Protein AF-A0A1B6HJU6-F1 (afdb_monomer)

Nearest PDB structures (foldseek):
  5w5h-assembly1_A  TM=5.719E-01  e=2.943E-05  Homo sapiens
  5udj-assembly1_A  TM=6.049E-01  e=5.923E-05  Homo sapiens
  5w5i-assembly1_A  TM=5.869E-01  e=4.441E-05  Homo sapiens
  6c6k-assembly2_B  TM=5.660E-01  e=5.455E-05  Homo sapiens
  3zgq-assembly1_A  TM=5.251E-01  e=5.684E-05  Homo sapiens

pLDDT: mean 93.06, std 7.83, range [44.41, 98.75]

Mean predicted aligned error: 4.32 Å

Foldseek 3Di:
DPQQPLAAECLVVVAAADPPCRQLVNLLVVLVVVLVLDDDDPEDDPSNLLSLSLNLVSCVVVVVLVVSLVSLVVLVVVLVVRVPDPPYDPLCVLQVLLSLRHSLSSNLVSCVVVVVPVVSNVSSVVRDRLVPDQLSNVLSSLQSQLSNLVSRAQVSLVSSLVSLVVSCVSPVLALSSLVSNLVSQVRNCVPPVVLDAQDPSSLVSLVSSCVSPVLDLVSLLSNLLNLLSNLVSLCVPVVDDPPDPSNVVSVVSNVSSVVSLVVSCVSCVQNLVSLQSSLVSLVSGDPVRRDPVSNVSSNVSND

Organism: NCBI:txid320908

Sequence (303 aa):
KLYLDKSQSPFIWRPKQAKPVDEPSIIIDRLEKKDKEMTHEYTFKWRSFILHLVICYELFRANEVSQALEKLNGLKNILIKKTNSASEGWLFISIQDALWHVITASKAFLLLNNNLIDEAYELISEIQPVNTMKRASQAGIHGIRAAVFMEYGHRGNIIGLTEAMKAVEVDRTNGEWHFLVGKCMGRIRRVSQCYTVVDPLEVKAFNEALNLDKINANYKVYLAQALNERAFRETKQESPKRGSDLYKKIRKTYLASYHMLIEVREMQPNCPHLLTRCAFVMMKMPPDIVDLKFIRECVDKAL

Secondary structure (DSSP, 8-state):
--S-TT---HHHH-----TTTT-HHHHHHHHHHHHHTSPP-SS--HHHHHHHHHHHHHHHHTT-HHHHHHHHHHHHHHHHHHHT-TT--HHHHHHHHHHHHHHHHHHHHHHHHTT-HHHHHHHHHH---GGGS-HHHHHHHHHHHHHHHTTSHHHHHHHHHHHHHHHHHH-TT-HHHHHHHHHHHHHHHHHHSTTSPPPHHHHHHHHHHHHH-TT-HHHHHHHHHHHHHHHHHHHHHH-PPTTSHHHHHHHHHHHHHHHHHHHHHHHSTT-HHHHHHHHHHHTTS-TTT--HHHHHHHHHTT-

Structure (mmCIF, N/CA/C/O backbone):
data_AF-A0A1B6HJU6-F1
#
_entry.id   AF-A0A1B6HJU6-F1
#
loop_
_atom_site.group_PDB
_atom_site.id
_atom_site.type_symbol
_atom_site.label_atom_id
_atom_site.label_alt_id
_atom_site.label_comp_id
_atom_site.label_asym_id
_atom_site.label_entity_id
_atom_site.label_seq_id
_atom_site.pdbx_PDB_ins_code
_atom_site.Cartn_x
_atom_site.Cartn_y
_atom_site.Cartn_z
_atom_site.occupancy
_atom_site.B_iso_or_equiv
_atom_site.auth_seq_id
_atom_site.auth_comp_id
_atom_site.auth_asym_id
_atom_site.auth_atom_id
_atom_site.pdbx_PDB_model_num
ATOM 1 N N . LYS A 1 1 ? -29.780 -1.157 16.635 1.00 44.41 1 LYS A N 1
ATOM 2 C CA . LYS A 1 1 ? -28.769 -1.568 15.618 1.00 44.41 1 LYS A CA 1
ATOM 3 C C . LYS A 1 1 ? -28.321 -0.356 14.768 1.00 44.41 1 LYS A C 1
ATOM 5 O O . LYS A 1 1 ? -28.120 -0.510 13.574 1.00 44.41 1 LYS A O 1
ATOM 10 N N . LEU A 1 2 ? -28.180 0.832 15.380 1.00 48.47 2 LEU A N 1
ATOM 11 C CA . LEU A 1 2 ? -28.235 2.151 14.714 1.00 48.47 2 LEU A CA 1
ATOM 12 C C . LEU A 1 2 ? -27.252 3.162 15.364 1.00 48.47 2 LEU A C 1
ATOM 14 O O . LEU A 1 2 ? -27.592 4.318 15.557 1.00 48.47 2 LEU A O 1
ATOM 18 N N . TYR A 1 3 ? -26.088 2.694 15.836 1.00 60.16 3 TYR A N 1
ATOM 19 C CA . TYR A 1 3 ? -25.229 3.476 16.748 1.00 60.16 3 TYR A CA 1
ATOM 20 C C . TYR A 1 3 ? -23.790 3.691 16.249 1.00 60.16 3 TYR A C 1
ATOM 22 O O . TYR A 1 3 ? -22.957 4.197 16.987 1.00 60.16 3 TYR A O 1
ATOM 30 N N . LEU A 1 4 ? -23.477 3.310 15.005 1.00 73.69 4 LEU A N 1
ATOM 31 C CA . LEU A 1 4 ? -22.124 3.419 14.419 1.00 73.69 4 LEU A CA 1
ATOM 32 C C . LEU A 1 4 ? -22.149 3.958 12.980 1.00 73.69 4 LEU A C 1
ATOM 34 O O . LEU A 1 4 ? -21.219 3.773 12.202 1.00 73.69 4 LEU A O 1
ATOM 38 N N . ASP A 1 5 ? -23.229 4.627 12.608 1.00 75.81 5 ASP A N 1
ATOM 39 C CA . ASP A 1 5 ? -23.544 5.056 11.241 1.00 75.81 5 ASP A CA 1
ATOM 40 C C . ASP A 1 5 ? -22.552 6.117 10.741 1.00 75.81 5 ASP A C 1
ATOM 42 O O . ASP A 1 5 ? -22.249 6.208 9.552 1.00 75.81 5 ASP A O 1
ATOM 46 N N . LYS A 1 6 ? -22.003 6.890 11.682 1.00 82.44 6 LYS A N 1
ATOM 47 C CA . LYS A 1 6 ? -20.951 7.894 11.471 1.00 82.44 6 LYS A CA 1
ATOM 48 C C . LYS A 1 6 ? -19.544 7.288 11.507 1.00 82.44 6 LYS A C 1
ATOM 50 O O . LYS A 1 6 ? -18.586 7.907 11.045 1.00 82.44 6 LYS A O 1
ATOM 55 N N . SER A 1 7 ? -19.409 6.093 12.069 1.00 89.50 7 SER A N 1
ATOM 56 C CA . SER A 1 7 ? -18.135 5.454 12.369 1.00 89.50 7 SER A CA 1
ATOM 57 C C . SER A 1 7 ? -17.567 4.760 11.136 1.00 89.50 7 SER A C 1
ATOM 59 O O . SER A 1 7 ? -18.287 4.282 10.263 1.00 89.50 7 SER A O 1
ATOM 61 N N . GLN A 1 8 ? -16.242 4.702 11.047 1.00 95.50 8 GLN A N 1
ATOM 62 C CA . GLN A 1 8 ? -15.546 4.010 9.969 1.00 95.50 8 GLN A CA 1
ATOM 63 C C . GLN A 1 8 ? -14.455 3.154 10.589 1.00 95.50 8 GLN A C 1
ATOM 65 O O . GLN A 1 8 ? -13.582 3.668 11.278 1.00 95.50 8 GLN A O 1
ATOM 70 N N . SER A 1 9 ? -14.535 1.846 10.375 1.00 95.94 9 SER A N 1
ATOM 71 C CA . SER A 1 9 ? -13.571 0.880 10.892 1.00 95.94 9 SER A CA 1
ATOM 72 C C . SER A 1 9 ? -13.639 -0.426 10.099 1.00 95.94 9 SER A C 1
ATOM 74 O O . SER A 1 9 ? -14.671 -0.706 9.472 1.00 95.94 9 SER A O 1
ATOM 76 N N . PRO A 1 10 ? -12.599 -1.279 10.155 1.00 96.38 10 PRO A N 1
ATOM 77 C CA . PRO A 1 10 ? -12.635 -2.601 9.527 1.00 96.38 10 PRO A CA 1
ATOM 78 C C . PRO A 1 10 ? -13.835 -3.451 9.960 1.00 96.38 10 PRO A C 1
ATOM 80 O O . PRO A 1 10 ? -14.392 -4.183 9.149 1.00 96.38 10 PRO A O 1
ATOM 83 N N . PHE A 1 11 ? -14.294 -3.293 11.201 1.00 94.62 11 PHE A N 1
ATOM 84 C CA . PHE A 1 11 ? -15.447 -3.998 11.768 1.00 94.62 11 PHE A CA 1
ATOM 85 C C . PHE A 1 11 ? -16.773 -3.642 11.081 1.00 94.62 11 PHE A C 1
ATOM 87 O O . PHE A 1 11 ? -17.684 -4.471 10.980 1.00 94.62 11 PHE A O 1
ATOM 94 N N . ILE A 1 12 ? -16.870 -2.415 10.564 1.00 93.88 12 ILE A N 1
ATOM 95 C CA . ILE A 1 12 ? -18.009 -1.944 9.769 1.00 93.88 12 ILE A CA 1
ATOM 96 C C . ILE A 1 12 ? -17.817 -2.322 8.298 1.00 93.88 12 ILE A C 1
ATOM 98 O O . ILE A 1 12 ? -18.760 -2.765 7.645 1.00 93.88 12 ILE A O 1
ATOM 102 N N . TRP A 1 13 ? -16.597 -2.190 7.771 1.00 95.75 13 TRP A N 1
ATOM 103 C CA . TRP A 1 13 ? -16.291 -2.485 6.367 1.00 95.75 13 TRP A CA 1
ATOM 104 C C . TRP A 1 13 ? -16.355 -3.976 6.033 1.00 95.75 13 TRP A C 1
ATOM 106 O O . TRP A 1 13 ? -16.634 -4.323 4.885 1.00 95.75 13 TRP A O 1
ATOM 116 N N . ARG A 1 14 ? -16.101 -4.831 7.030 1.00 94.62 14 ARG A N 1
ATOM 117 C CA . ARG A 1 14 ? -16.143 -6.297 6.968 1.00 94.62 14 ARG A CA 1
ATOM 118 C C . ARG A 1 14 ? -15.355 -6.860 5.783 1.00 94.62 14 ARG A C 1
ATOM 120 O O . ARG A 1 14 ? -15.934 -7.535 4.920 1.00 94.62 14 ARG A O 1
ATOM 127 N N . PRO A 1 15 ? -14.049 -6.547 5.690 1.00 93.81 15 PRO A N 1
ATOM 128 C CA . PRO A 1 15 ? -13.218 -7.115 4.648 1.00 93.81 15 PRO A CA 1
ATOM 129 C C . PRO A 1 15 ? -13.160 -8.643 4.786 1.00 93.81 15 PRO A C 1
ATOM 131 O O . PRO A 1 15 ? -13.286 -9.197 5.879 1.00 93.81 15 PRO A O 1
ATOM 134 N N . LYS A 1 16 ? -13.053 -9.315 3.638 1.00 90.38 16 LYS A N 1
ATOM 135 C CA . LYS A 1 16 ? -13.060 -10.775 3.522 1.00 90.38 16 LYS A CA 1
ATOM 136 C C . LYS A 1 16 ? -12.377 -11.221 2.238 1.00 90.38 16 LYS A C 1
ATOM 138 O O . LYS A 1 16 ? -12.459 -10.531 1.216 1.00 90.38 16 LYS A O 1
ATOM 143 N N . GLN A 1 17 ? -11.748 -12.386 2.283 1.00 85.00 17 GLN A N 1
ATOM 144 C CA . GLN A 1 17 ? -11.125 -13.050 1.142 1.00 85.00 17 GLN A CA 1
ATOM 145 C C . GLN A 1 17 ? -11.876 -14.351 0.788 1.00 85.00 17 GLN A C 1
ATOM 147 O O . GLN A 1 17 ? -12.831 -14.743 1.452 1.00 85.00 17 GLN A O 1
ATOM 152 N N . ALA A 1 18 ? -11.507 -15.006 -0.314 1.00 81.06 18 ALA A N 1
ATOM 153 C CA . ALA A 1 18 ? -12.002 -16.344 -0.630 1.00 81.06 18 ALA A CA 1
ATOM 154 C C . ALA A 1 18 ? -11.293 -17.404 0.232 1.00 81.06 18 ALA A C 1
ATOM 156 O O . ALA A 1 18 ? -10.089 -17.306 0.463 1.00 81.06 18 ALA A O 1
ATOM 157 N N . LYS A 1 19 ? -12.019 -18.440 0.663 1.00 74.75 19 LYS A N 1
ATOM 158 C CA . LYS A 1 19 ? -11.433 -19.609 1.340 1.00 74.75 19 LYS A CA 1
ATOM 159 C C . LYS A 1 19 ? -10.488 -20.390 0.405 1.00 74.75 19 LYS A C 1
ATOM 161 O O . LYS A 1 19 ? -10.687 -20.344 -0.810 1.00 74.75 19 LYS A O 1
ATOM 166 N N . PRO A 1 20 ? -9.471 -21.098 0.939 1.00 77.06 20 PRO A N 1
ATOM 167 C CA . PRO A 1 20 ? -9.144 -21.279 2.363 1.00 77.06 20 PRO A CA 1
ATOM 168 C C . PRO A 1 20 ? -8.281 -20.157 2.965 1.00 77.06 20 PRO A C 1
ATOM 170 O O . PRO A 1 20 ? -7.973 -20.187 4.145 1.00 77.06 20 PRO A O 1
ATOM 173 N N . VAL A 1 21 ? -7.887 -19.147 2.188 1.00 82.31 21 VAL A N 1
ATOM 174 C CA . VAL A 1 21 ? -6.987 -18.077 2.666 1.00 82.31 21 VAL A CA 1
ATOM 175 C C . VAL A 1 21 ? -7.687 -16.998 3.508 1.00 82.31 21 VAL A C 1
ATOM 177 O O . VAL A 1 21 ? -7.040 -16.040 3.913 1.00 82.31 21 VAL A O 1
ATOM 180 N N . ASP A 1 22 ? -8.992 -17.143 3.760 1.00 89.38 22 ASP A N 1
ATOM 181 C CA . ASP A 1 22 ? -9.803 -16.251 4.608 1.00 89.38 22 ASP A CA 1
ATOM 182 C C . ASP A 1 22 ? -9.917 -16.731 6.069 1.00 89.38 22 ASP A C 1
ATOM 184 O O . ASP A 1 22 ? -10.779 -16.267 6.817 1.00 89.38 22 ASP A O 1
ATOM 188 N N . GLU A 1 23 ? -9.080 -17.689 6.471 1.00 92.69 23 GLU A N 1
ATOM 189 C CA . GLU A 1 23 ? -8.994 -18.138 7.862 1.00 92.69 23 GLU A CA 1
ATOM 190 C C . GLU A 1 23 ? -8.169 -17.127 8.690 1.00 92.69 23 GLU A C 1
ATOM 192 O O . GLU A 1 23 ? -7.042 -16.804 8.288 1.00 92.69 23 GLU A O 1
ATOM 197 N N . PRO A 1 24 ? -8.691 -16.620 9.829 1.00 94.38 24 PRO A N 1
ATOM 198 C CA . PRO A 1 24 ? -8.046 -15.548 10.590 1.00 94.38 24 PRO A CA 1
ATOM 199 C C . PRO A 1 24 ? -6.592 -15.822 10.977 1.00 94.38 24 PRO A C 1
ATOM 201 O O . PRO A 1 24 ? -5.743 -14.954 10.793 1.00 94.38 24 PRO A O 1
ATOM 204 N N . SER A 1 25 ? -6.275 -17.038 11.431 1.00 94.44 25 SER A N 1
ATOM 205 C CA . SER A 1 25 ? -4.912 -17.428 11.826 1.00 94.44 25 SER A CA 1
ATOM 206 C C . SER A 1 25 ? -3.907 -17.295 10.678 1.00 94.44 25 SER A C 1
ATOM 208 O O . SER A 1 25 ? -2.835 -16.722 10.851 1.00 94.44 25 SER A O 1
ATOM 210 N N . ILE A 1 26 ? -4.282 -17.725 9.467 1.00 94.25 26 ILE A N 1
ATOM 211 C CA . ILE A 1 26 ? -3.439 -17.607 8.267 1.00 94.25 26 ILE A CA 1
ATOM 212 C C . ILE A 1 26 ? -3.186 -16.133 7.931 1.00 94.25 26 ILE A C 1
ATOM 214 O O . ILE A 1 26 ? -2.076 -15.757 7.533 1.00 94.25 26 ILE A O 1
ATOM 218 N N . ILE A 1 27 ? -4.214 -15.289 8.058 1.00 95.00 27 ILE A N 1
ATOM 219 C CA . ILE A 1 27 ? -4.084 -13.856 7.792 1.00 95.00 27 ILE A CA 1
ATOM 220 C C . ILE A 1 27 ? -3.178 -13.209 8.844 1.00 95.00 27 ILE A C 1
ATOM 222 O O . ILE A 1 27 ? -2.242 -12.513 8.449 1.00 95.00 27 ILE A O 1
ATOM 226 N N . ILE A 1 28 ? -3.415 -13.456 10.135 1.00 96.00 28 ILE A N 1
ATOM 227 C CA . ILE A 1 28 ? -2.623 -12.913 11.249 1.00 96.00 28 ILE A CA 1
ATOM 228 C C . ILE A 1 28 ? -1.147 -13.291 11.083 1.00 96.00 28 ILE A C 1
ATOM 230 O O . ILE A 1 28 ? -0.319 -12.390 10.947 1.00 96.00 28 ILE A O 1
ATOM 234 N N . ASP A 1 29 ? -0.825 -14.580 10.936 1.00 94.75 29 ASP A N 1
ATOM 235 C CA . ASP A 1 29 ? 0.553 -15.068 10.775 1.00 94.75 29 ASP A CA 1
ATOM 236 C C . ASP A 1 29 ? 1.287 -14.377 9.619 1.00 94.75 29 ASP A C 1
ATOM 238 O O . ASP A 1 29 ? 2.453 -13.979 9.714 1.00 94.75 29 ASP A O 1
ATOM 242 N N . ARG A 1 30 ? 0.600 -14.220 8.481 1.00 94.06 30 ARG A N 1
ATOM 243 C CA . ARG A 1 30 ? 1.148 -13.545 7.300 1.00 94.06 30 ARG A CA 1
ATOM 244 C C . ARG A 1 30 ? 1.416 -12.066 7.576 1.00 94.06 30 ARG A C 1
ATOM 246 O O . ARG A 1 30 ? 2.405 -11.530 7.076 1.00 94.06 30 ARG A O 1
ATOM 253 N N . LEU A 1 31 ? 0.519 -11.382 8.284 1.00 94.25 31 LEU A N 1
ATOM 254 C CA . LEU A 1 31 ? 0.653 -9.952 8.569 1.00 94.25 31 LEU A CA 1
ATOM 255 C C . LEU A 1 31 ? 1.717 -9.687 9.637 1.00 94.25 31 LEU A C 1
ATOM 257 O O . LEU A 1 31 ? 2.485 -8.746 9.472 1.00 94.25 31 LEU A O 1
ATOM 261 N N . GLU A 1 32 ? 1.844 -10.542 10.650 1.00 93.44 32 GLU A N 1
ATOM 262 C CA . GLU A 1 32 ? 2.912 -10.442 11.648 1.00 93.44 32 GLU A CA 1
ATOM 263 C C . GLU A 1 32 ? 4.298 -10.657 11.037 1.00 93.44 32 GLU A C 1
ATOM 265 O O . GLU A 1 32 ? 5.230 -9.917 11.349 1.00 93.44 32 GLU A O 1
ATOM 270 N N . LYS A 1 33 ? 4.450 -11.617 10.112 1.00 90.44 33 LYS A N 1
ATOM 271 C CA . LYS A 1 33 ? 5.703 -11.784 9.353 1.00 90.44 33 LYS A CA 1
ATOM 272 C C . LYS A 1 33 ? 6.051 -10.516 8.569 1.00 90.44 33 LYS A C 1
ATOM 274 O O . LYS A 1 33 ? 7.176 -10.037 8.657 1.00 90.44 33 LYS A O 1
ATOM 279 N N . LYS A 1 34 ? 5.067 -9.923 7.878 1.00 89.06 34 LYS A N 1
ATOM 280 C CA . LYS A 1 34 ? 5.243 -8.644 7.164 1.00 89.06 34 LYS A CA 1
ATOM 281 C C . LYS A 1 34 ? 5.586 -7.473 8.090 1.00 89.06 34 LYS A C 1
ATOM 283 O O . LYS A 1 34 ? 6.220 -6.532 7.622 1.00 89.06 34 LYS A O 1
ATOM 288 N N . ASP A 1 35 ? 5.103 -7.478 9.331 1.00 87.88 35 ASP A N 1
ATOM 289 C CA . ASP A 1 35 ? 5.386 -6.426 10.310 1.00 87.88 35 ASP A CA 1
ATOM 290 C C . ASP A 1 35 ? 6.812 -6.544 10.857 1.00 87.88 35 ASP A C 1
ATOM 292 O O . ASP A 1 35 ? 7.532 -5.552 10.887 1.00 87.88 35 ASP A O 1
ATOM 296 N N . LYS A 1 36 ? 7.267 -7.771 11.147 1.00 84.44 36 LYS A N 1
ATOM 297 C CA . LYS A 1 36 ? 8.647 -8.067 11.579 1.00 84.44 36 LYS A CA 1
ATOM 298 C C . LYS A 1 36 ? 9.710 -7.669 10.548 1.00 84.44 36 LYS A C 1
ATOM 300 O O . LYS A 1 36 ? 10.831 -7.352 10.926 1.00 84.44 36 LYS A O 1
ATOM 305 N N . GLU A 1 37 ? 9.368 -7.670 9.259 1.00 75.69 37 GLU A N 1
ATOM 306 C CA . GLU A 1 37 ? 10.248 -7.197 8.176 1.00 75.69 37 GLU A CA 1
ATOM 307 C C . GLU A 1 37 ? 10.467 -5.671 8.185 1.00 75.69 37 GLU A C 1
ATOM 309 O O . GLU A 1 37 ? 11.354 -5.173 7.488 1.00 75.69 37 GLU A O 1
ATOM 314 N N . MET A 1 38 ? 9.651 -4.902 8.914 1.00 74.44 38 MET A N 1
ATOM 315 C CA . MET A 1 38 ? 9.806 -3.451 9.012 1.00 74.44 38 MET A CA 1
ATOM 316 C C . MET A 1 38 ? 10.742 -3.105 10.175 1.00 74.44 38 MET A C 1
ATOM 318 O O . MET A 1 38 ? 10.450 -3.375 11.335 1.00 74.44 38 MET A O 1
ATOM 322 N N . THR A 1 39 ? 11.887 -2.498 9.858 1.00 57.94 39 THR A N 1
ATOM 323 C CA . THR A 1 39 ? 12.890 -2.066 10.840 1.00 57.94 39 THR A CA 1
ATOM 324 C C . THR A 1 39 ? 12.364 -0.980 11.780 1.00 57.94 39 THR A C 1
ATOM 326 O O . THR A 1 39 ? 11.512 -0.168 11.411 1.00 57.94 39 THR A O 1
ATOM 329 N N . HIS A 1 40 ? 12.929 -0.936 12.990 1.00 53.62 40 HIS A N 1
ATOM 330 C CA . HIS A 1 40 ? 12.675 0.108 13.980 1.00 53.62 40 HIS A CA 1
ATOM 331 C C . HIS A 1 40 ? 13.085 1.476 13.427 1.00 53.62 40 HIS A C 1
ATOM 333 O O . HIS A 1 40 ? 14.253 1.707 13.122 1.00 53.62 40 HIS A O 1
ATOM 339 N N . GLU A 1 41 ? 12.128 2.393 13.327 1.00 55.28 41 GLU A N 1
ATOM 340 C CA . GLU A 1 41 ? 12.384 3.773 12.933 1.00 55.28 41 GLU A CA 1
ATOM 341 C C . GLU A 1 41 ? 11.697 4.745 13.888 1.00 55.28 41 GLU A C 1
ATOM 343 O O . GLU A 1 41 ? 10.649 4.466 14.472 1.00 55.28 41 GLU A O 1
ATOM 348 N N . TYR A 1 42 ? 12.296 5.925 14.019 1.00 57.66 42 TYR A N 1
ATOM 349 C CA . TYR A 1 42 ? 11.858 6.968 14.939 1.00 57.66 42 TYR A CA 1
ATOM 350 C C . TYR A 1 42 ? 10.564 7.677 14.513 1.00 57.66 42 TYR A C 1
ATOM 352 O O . TYR A 1 42 ? 10.090 8.516 15.270 1.00 57.66 42 TYR A O 1
ATOM 360 N N . THR A 1 43 ? 9.956 7.341 13.368 1.00 72.44 43 THR A N 1
ATOM 361 C CA . THR A 1 43 ? 8.770 8.005 12.783 1.00 72.44 43 THR A CA 1
ATOM 362 C C . THR A 1 43 ? 7.582 7.051 12.603 1.00 72.44 43 THR A C 1
ATOM 364 O O . THR A 1 43 ? 7.717 5.829 12.679 1.00 72.44 43 THR A O 1
ATOM 367 N N . PHE A 1 44 ? 6.384 7.600 12.411 1.00 81.94 44 PHE A N 1
ATOM 368 C CA . PHE A 1 44 ? 5.148 6.863 12.175 1.00 81.94 44 PHE A CA 1
ATOM 369 C C . PHE A 1 44 ? 5.236 5.989 10.919 1.00 81.94 44 PHE A C 1
ATOM 371 O O . PHE A 1 44 ? 5.606 6.437 9.831 1.00 81.94 44 PHE A O 1
ATOM 378 N N . LYS A 1 45 ? 4.816 4.727 11.058 1.00 85.06 45 LYS A N 1
ATOM 379 C CA . LYS A 1 45 ? 4.790 3.748 9.971 1.00 85.06 45 LYS A CA 1
ATOM 380 C C . LYS A 1 45 ? 3.367 3.448 9.546 1.00 85.06 45 LYS A C 1
ATOM 382 O O . LYS A 1 45 ? 2.726 2.550 10.083 1.00 85.06 45 LYS A O 1
ATOM 387 N N . TRP A 1 46 ? 2.929 4.147 8.501 1.00 90.31 46 TRP A N 1
ATOM 388 C CA . TRP A 1 46 ? 1.639 3.933 7.844 1.00 90.31 46 TRP A CA 1
ATOM 389 C C . TRP A 1 46 ? 1.332 2.449 7.611 1.00 90.31 46 TRP A C 1
ATOM 391 O O . TRP A 1 46 ? 0.294 1.954 8.033 1.00 90.31 46 TRP A O 1
ATOM 401 N N . ARG A 1 47 ? 2.269 1.701 7.015 1.00 90.38 47 ARG A N 1
ATOM 402 C CA . ARG A 1 47 ? 2.073 0.270 6.752 1.00 90.38 47 ARG A CA 1
ATOM 403 C C . ARG A 1 47 ? 1.868 -0.539 8.036 1.00 90.38 47 ARG A C 1
ATOM 405 O O . ARG A 1 47 ? 0.952 -1.347 8.056 1.00 90.38 47 ARG A O 1
ATOM 412 N N . SER A 1 48 ? 2.664 -0.314 9.082 1.00 91.44 48 SER A N 1
ATOM 413 C CA . SER A 1 48 ? 2.527 -1.032 10.363 1.00 91.44 48 SER A CA 1
ATOM 414 C C . SER A 1 48 ? 1.188 -0.732 11.034 1.00 91.44 48 SER A C 1
ATOM 416 O O . SER A 1 48 ? 0.473 -1.658 11.409 1.00 91.44 48 SER A O 1
ATOM 418 N N . PHE A 1 49 ? 0.765 0.538 11.033 1.00 94.75 49 PHE A N 1
ATOM 419 C CA . PHE A 1 49 ? -0.566 0.933 11.500 1.00 94.75 49 PHE A CA 1
ATOM 420 C C . PHE A 1 49 ? -1.680 0.146 10.791 1.00 94.75 49 PHE A C 1
ATOM 422 O O . PHE A 1 49 ? -2.558 -0.412 11.448 1.00 94.75 49 PHE A O 1
ATOM 429 N N . ILE A 1 50 ? -1.627 0.049 9.456 1.00 96.69 50 ILE A N 1
ATOM 430 C CA . ILE A 1 50 ? -2.613 -0.717 8.684 1.00 96.69 50 ILE A CA 1
ATOM 431 C C . ILE A 1 50 ? -2.550 -2.211 9.022 1.00 96.69 50 ILE A C 1
ATOM 433 O O . ILE A 1 50 ? -3.599 -2.818 9.221 1.00 96.69 50 ILE A O 1
ATOM 437 N N . LEU A 1 51 ? -1.356 -2.812 9.110 1.00 95.56 51 LEU A N 1
ATOM 438 C CA . LEU A 1 51 ? -1.213 -4.237 9.437 1.00 95.56 51 LEU A CA 1
ATOM 439 C C . LEU A 1 51 ? -1.827 -4.556 10.802 1.00 95.56 51 LEU A C 1
ATOM 441 O O . LEU A 1 51 ? -2.623 -5.486 10.902 1.00 95.56 51 LEU A O 1
ATOM 445 N N . HIS A 1 52 ? -1.520 -3.766 11.831 1.00 95.88 52 HIS A N 1
ATOM 446 C CA . HIS A 1 52 ? -2.067 -3.960 13.176 1.00 95.88 52 HIS A CA 1
ATOM 447 C C . HIS A 1 52 ? -3.577 -3.745 13.215 1.00 95.88 52 HIS A C 1
ATOM 449 O O . HIS A 1 52 ? -4.276 -4.501 13.882 1.00 95.88 52 HIS A O 1
ATOM 455 N N . LEU A 1 53 ? -4.104 -2.776 12.465 1.00 97.31 53 LEU A N 1
ATOM 456 C CA . LEU A 1 53 ? -5.545 -2.562 12.350 1.00 97.31 53 LEU A CA 1
ATOM 457 C C . LEU A 1 53 ? -6.253 -3.776 11.717 1.00 97.31 53 LEU A C 1
ATOM 459 O O . LEU A 1 53 ? -7.328 -4.172 12.171 1.00 97.31 53 LEU A O 1
ATOM 463 N N . VAL A 1 54 ? -5.646 -4.390 10.696 1.00 97.81 54 VAL A N 1
ATOM 464 C CA . VAL A 1 54 ? -6.159 -5.628 10.088 1.00 97.81 54 VAL A CA 1
ATOM 465 C C . VAL A 1 54 ? -6.051 -6.804 11.063 1.00 97.81 54 VAL A C 1
ATOM 467 O O . VAL A 1 54 ? -7.023 -7.537 11.215 1.00 97.81 54 VAL A O 1
ATOM 470 N N . ILE A 1 55 ? -4.924 -6.952 11.767 1.00 97.50 55 ILE A N 1
ATOM 471 C CA . ILE A 1 55 ? -4.737 -7.989 12.795 1.00 97.50 55 ILE A CA 1
ATOM 472 C C . ILE A 1 55 ? -5.803 -7.863 13.891 1.00 97.50 55 ILE A C 1
ATOM 474 O O . ILE A 1 55 ? -6.406 -8.864 14.254 1.00 97.50 55 ILE A O 1
ATOM 478 N N . CYS A 1 56 ? -6.114 -6.650 14.366 1.00 97.62 56 CYS A N 1
ATOM 479 C CA . CYS A 1 56 ? -7.174 -6.432 15.360 1.00 97.62 56 CYS A CA 1
ATOM 480 C C . CYS A 1 56 ? -8.533 -6.974 14.891 1.00 97.62 56 CYS A C 1
ATOM 482 O O . CYS A 1 56 ? -9.268 -7.584 15.666 1.00 97.62 56 CYS A O 1
ATOM 484 N N . TYR A 1 57 ? -8.880 -6.750 13.624 1.00 97.75 57 TYR A N 1
ATOM 485 C CA . TYR A 1 57 ? -10.127 -7.254 13.053 1.00 97.75 57 TYR A CA 1
ATOM 486 C C . TYR A 1 57 ? -10.126 -8.779 12.895 1.00 97.75 57 TYR A C 1
ATOM 488 O O . TYR A 1 57 ? -11.139 -9.420 13.172 1.00 97.75 57 TYR A O 1
ATOM 496 N N . GLU A 1 58 ? -9.002 -9.373 12.500 1.00 97.69 58 GLU A N 1
ATOM 497 C CA . GLU A 1 58 ? -8.888 -10.830 12.382 1.00 97.69 58 GLU A CA 1
ATOM 498 C C . GLU A 1 58 ? -8.888 -11.530 13.749 1.00 97.69 58 GLU A C 1
ATOM 500 O O . GLU A 1 58 ? -9.547 -12.555 13.898 1.00 97.69 58 GLU A O 1
ATOM 505 N N . LEU A 1 59 ? -8.272 -10.941 14.780 1.00 97.31 59 LEU A N 1
ATOM 506 C CA . LEU A 1 59 ? -8.377 -11.423 16.164 1.00 97.31 59 LEU A CA 1
ATOM 507 C C . LEU A 1 59 ? -9.837 -11.438 16.630 1.00 97.31 59 LEU A C 1
ATOM 509 O O . LEU A 1 59 ? -10.304 -12.413 17.209 1.00 97.31 59 LEU A O 1
ATOM 513 N N . PHE A 1 60 ? -10.604 -10.397 16.304 1.00 96.31 60 PHE A N 1
ATOM 514 C CA . PHE A 1 60 ? -12.042 -10.396 16.559 1.00 96.31 60 PHE A CA 1
ATOM 515 C C . PHE A 1 60 ? -12.785 -11.492 15.785 1.00 96.31 60 PHE A C 1
ATOM 517 O O . PHE A 1 60 ? -13.625 -12.171 16.370 1.00 96.31 60 PHE A O 1
ATOM 524 N N . ARG A 1 61 ? -12.468 -11.716 14.501 1.00 95.31 61 ARG A N 1
ATOM 525 C CA . ARG A 1 61 ? -13.046 -12.831 13.723 1.00 95.31 61 ARG A CA 1
ATOM 526 C C . ARG A 1 61 ? -12.709 -14.200 14.320 1.00 95.31 61 ARG A C 1
ATOM 528 O O . ARG A 1 61 ? -13.500 -15.126 14.161 1.00 95.31 61 ARG A O 1
ATOM 535 N N . ALA A 1 62 ? -11.572 -14.317 15.001 1.00 95.31 62 ALA A N 1
ATOM 536 C CA . ALA A 1 62 ? -11.155 -15.500 15.750 1.00 95.31 62 ALA A CA 1
ATOM 537 C C . ALA A 1 62 ? -11.779 -15.600 17.161 1.00 95.31 62 ALA A C 1
ATOM 539 O O . ALA A 1 62 ? -11.472 -16.534 17.892 1.00 95.31 62 ALA A O 1
ATOM 540 N N . ASN A 1 63 ? -12.668 -14.673 17.548 1.00 94.88 63 ASN A N 1
ATOM 541 C CA . ASN A 1 63 ? -13.223 -14.522 18.902 1.00 94.88 63 ASN A CA 1
ATOM 542 C C . ASN A 1 63 ? -12.179 -14.207 19.997 1.00 94.88 63 ASN A C 1
ATOM 544 O O . ASN A 1 63 ? -12.451 -14.360 21.185 1.00 94.88 63 ASN A O 1
ATOM 548 N N . GLU A 1 64 ? -11.006 -13.689 19.629 1.00 95.38 64 GLU A N 1
ATOM 549 C CA . GLU A 1 64 ? -9.934 -13.291 20.549 1.00 95.38 64 GLU A CA 1
ATOM 550 C C . GLU A 1 64 ? -10.040 -11.804 20.929 1.00 95.38 64 GLU A C 1
ATOM 552 O O . GLU A 1 64 ? -9.123 -11.001 20.735 1.00 95.38 64 GLU A O 1
ATOM 557 N N . VAL A 1 65 ? -11.197 -11.402 21.465 1.00 93.62 65 VAL A N 1
ATOM 558 C CA . VAL A 1 65 ? -11.531 -9.978 21.649 1.00 93.62 65 VAL A CA 1
ATOM 559 C C . VAL A 1 65 ? -10.564 -9.249 22.590 1.00 93.62 65 VAL A C 1
ATOM 561 O O . VAL A 1 65 ? -10.200 -8.102 22.326 1.00 93.62 65 VAL A O 1
ATOM 564 N N . SER A 1 66 ? -10.094 -9.906 23.654 1.00 93.00 66 SER A N 1
ATOM 565 C CA . SER A 1 66 ? -9.117 -9.320 24.586 1.00 93.00 66 SER A CA 1
ATOM 566 C C . SER A 1 66 ? -7.803 -8.959 23.889 1.00 93.00 66 SER A C 1
ATOM 568 O O . SER A 1 66 ? -7.278 -7.865 24.095 1.00 93.00 66 SER A O 1
ATOM 570 N N . GLN A 1 67 ? -7.310 -9.829 23.003 1.00 95.44 67 GLN A N 1
ATOM 571 C CA . GLN A 1 67 ? -6.095 -9.565 22.230 1.00 95.44 67 GLN A CA 1
ATOM 572 C C . GLN A 1 67 ? -6.320 -8.458 21.193 1.00 95.44 67 GLN A C 1
ATOM 574 O O . GLN A 1 67 ? -5.455 -7.601 21.003 1.00 95.44 67 GLN A O 1
ATOM 579 N N . ALA A 1 68 ? -7.497 -8.420 20.558 1.00 96.31 68 ALA A N 1
ATOM 580 C CA . ALA A 1 68 ? -7.865 -7.336 19.647 1.00 96.31 68 ALA A CA 1
ATOM 581 C C . ALA A 1 68 ? -7.867 -5.967 20.358 1.00 96.31 68 ALA A C 1
ATOM 583 O O . ALA A 1 68 ? -7.332 -4.988 19.830 1.00 96.31 68 ALA A O 1
ATOM 584 N N . LEU A 1 69 ? -8.416 -5.896 21.577 1.00 94.44 69 LEU A N 1
ATOM 585 C CA . LEU A 1 69 ? -8.403 -4.687 22.408 1.00 94.44 69 LEU A CA 1
ATOM 586 C C . LEU A 1 69 ? -6.984 -4.283 22.823 1.00 94.44 69 LEU A C 1
ATOM 588 O O . LEU A 1 69 ? -6.646 -3.100 22.761 1.00 94.44 69 LEU A O 1
ATOM 592 N N . GLU A 1 70 ? -6.143 -5.243 23.210 1.00 94.56 70 GLU A N 1
ATOM 593 C CA . GLU A 1 70 ? -4.740 -4.992 23.546 1.00 94.56 70 GLU A CA 1
ATOM 594 C C . GLU A 1 70 ? -3.988 -4.367 22.362 1.00 94.56 70 GLU A C 1
ATOM 596 O O . GLU A 1 70 ? -3.317 -3.343 22.517 1.00 94.56 70 GLU A O 1
ATOM 601 N N . LYS A 1 71 ? -4.164 -4.916 21.153 1.00 93.75 71 LYS A N 1
ATOM 602 C CA . LYS A 1 71 ? -3.527 -4.386 19.941 1.00 93.75 71 LYS A CA 1
ATOM 603 C C . LYS A 1 71 ? -4.040 -2.994 19.566 1.00 93.75 71 LYS A C 1
ATOM 605 O O . LYS A 1 71 ? -3.228 -2.125 19.241 1.00 93.75 71 LYS A O 1
ATOM 610 N N . LEU A 1 72 ? -5.340 -2.719 19.705 1.00 94.81 72 LEU A N 1
ATOM 611 C CA . LEU A 1 72 ? -5.878 -1.363 19.522 1.00 94.81 72 LEU A CA 1
ATOM 612 C C . LEU A 1 72 ? -5.328 -0.367 20.551 1.00 94.81 72 LEU A C 1
ATOM 614 O O . LEU A 1 72 ? -5.010 0.768 20.192 1.00 94.81 72 LEU A O 1
ATOM 618 N N . ASN A 1 73 ? -5.181 -0.770 21.815 1.00 94.19 73 ASN A N 1
ATOM 619 C CA . ASN A 1 73 ? -4.561 0.074 22.839 1.00 94.19 73 ASN A CA 1
ATOM 620 C C . ASN A 1 73 ? -3.077 0.337 22.521 1.00 94.19 73 ASN A C 1
ATOM 622 O O . ASN A 1 73 ? -2.603 1.460 22.695 1.00 94.19 73 ASN A O 1
ATOM 626 N N . GLY A 1 74 ? -2.361 -0.656 21.982 1.00 92.62 74 GLY A N 1
ATOM 627 C CA . GLY A 1 74 ? -1.006 -0.487 21.452 1.00 92.62 74 GLY A CA 1
ATOM 628 C C . GLY A 1 74 ? -0.938 0.580 20.355 1.00 92.62 74 GLY A C 1
ATOM 629 O O . GLY A 1 74 ? -0.136 1.511 20.449 1.00 92.62 74 GLY A O 1
ATOM 630 N N . LEU A 1 75 ? -1.838 0.515 19.368 1.00 93.31 75 LEU A N 1
ATOM 631 C CA . LEU A 1 75 ? -1.946 1.531 18.317 1.00 93.31 75 LEU A CA 1
ATOM 632 C C . LEU A 1 75 ? -2.280 2.919 18.870 1.00 93.31 75 LEU A C 1
ATOM 634 O O . LEU A 1 75 ? -1.648 3.899 18.478 1.00 93.31 75 LEU A O 1
ATOM 638 N N . LYS A 1 76 ? -3.218 3.010 19.820 1.00 93.69 76 LYS A N 1
ATOM 639 C CA . LYS A 1 76 ? -3.550 4.266 20.507 1.00 93.69 76 LYS A CA 1
ATOM 640 C C . LYS A 1 76 ? -2.313 4.872 21.174 1.00 93.69 76 LYS A C 1
ATOM 642 O O . LYS A 1 76 ? -2.035 6.054 20.991 1.00 93.69 76 LYS A O 1
ATOM 647 N N . ASN A 1 77 ? -1.539 4.065 21.896 1.00 92.06 77 ASN A N 1
ATOM 648 C CA . ASN A 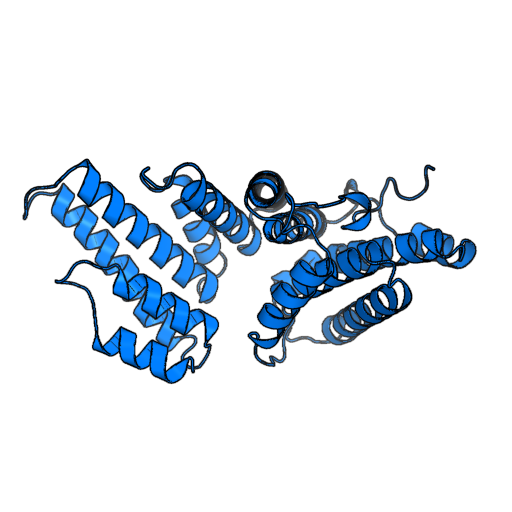1 77 ? -0.314 4.515 22.556 1.00 92.06 77 ASN A CA 1
ATOM 649 C C . ASN A 1 77 ? 0.748 4.989 21.556 1.00 92.06 77 ASN A C 1
ATOM 651 O O . ASN A 1 77 ? 1.453 5.962 21.832 1.00 92.06 77 ASN A O 1
ATOM 655 N N . ILE A 1 78 ? 0.854 4.339 20.392 1.00 89.94 78 ILE A N 1
ATOM 656 C CA . ILE A 1 78 ? 1.711 4.808 19.298 1.00 89.94 78 ILE A CA 1
ATOM 657 C C . ILE A 1 78 ? 1.239 6.186 18.828 1.00 89.94 78 ILE A C 1
ATOM 659 O O . ILE A 1 78 ? 2.056 7.100 18.792 1.00 89.94 78 ILE A O 1
ATOM 663 N N . LEU A 1 79 ? -0.054 6.375 18.538 1.00 91.56 79 LEU A N 1
ATOM 664 C CA . LEU A 1 79 ? -0.564 7.679 18.099 1.00 91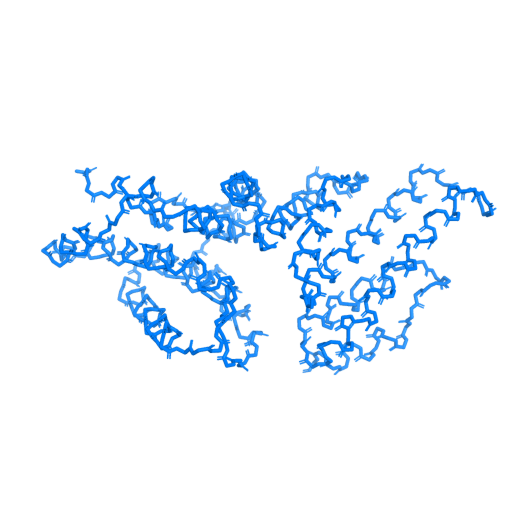.56 79 LEU A CA 1
ATOM 665 C C . LEU A 1 79 ? -0.291 8.782 19.130 1.00 91.56 79 LEU A C 1
ATOM 667 O O . LEU A 1 79 ? 0.221 9.825 18.747 1.00 91.56 79 LEU A O 1
ATOM 671 N N . ILE A 1 80 ? -0.531 8.540 20.425 1.00 91.50 80 ILE A N 1
ATOM 672 C CA . ILE A 1 80 ? -0.262 9.521 21.498 1.00 91.50 80 ILE A CA 1
ATOM 673 C C . ILE A 1 80 ? 1.207 9.951 21.498 1.00 91.50 80 ILE A C 1
ATOM 675 O O . ILE A 1 80 ? 1.511 11.143 21.499 1.00 91.50 80 ILE A O 1
ATOM 679 N N . LYS A 1 81 ? 2.133 8.983 21.466 1.00 88.25 81 LYS A N 1
ATOM 680 C CA . LYS A 1 81 ? 3.576 9.270 21.436 1.00 88.25 81 LYS A CA 1
ATOM 681 C C . LYS A 1 81 ? 3.967 10.087 20.203 1.00 88.25 81 LYS A C 1
ATOM 683 O O . LYS A 1 81 ? 4.856 10.926 20.286 1.00 88.25 81 LYS A O 1
ATOM 688 N N . LYS A 1 82 ? 3.313 9.830 19.070 1.00 87.44 82 LYS A N 1
ATOM 689 C CA . LYS A 1 82 ? 3.617 10.438 17.771 1.00 87.44 82 LYS A CA 1
ATOM 690 C C . LYS A 1 82 ? 3.027 11.834 17.614 1.00 87.44 82 LYS A C 1
ATOM 692 O O . LYS A 1 82 ? 3.716 12.714 17.118 1.00 87.44 82 LYS A O 1
ATOM 697 N N . THR A 1 83 ? 1.819 12.071 18.115 1.00 84.94 83 THR A N 1
ATOM 698 C CA . THR A 1 83 ? 1.194 13.401 18.161 1.00 84.94 83 THR A CA 1
ATOM 699 C C . THR A 1 83 ? 2.055 14.419 18.910 1.00 84.94 83 THR A C 1
ATOM 701 O O . THR A 1 83 ? 2.100 15.582 18.529 1.00 84.94 83 THR A O 1
ATOM 704 N N . ASN A 1 84 ? 2.778 13.977 19.938 1.00 79.75 84 ASN A N 1
ATOM 705 C CA . ASN A 1 84 ? 3.657 14.841 20.727 1.00 79.75 84 ASN A CA 1
ATOM 706 C C . ASN A 1 84 ? 5.066 15.000 20.122 1.00 79.75 84 ASN A C 1
ATOM 708 O O . ASN A 1 84 ? 5.916 15.657 20.719 1.00 79.75 84 ASN A O 1
ATOM 712 N N . SER A 1 85 ? 5.338 14.388 18.964 1.00 80.50 85 SER A N 1
ATOM 713 C CA . SER A 1 85 ? 6.639 14.434 18.298 1.00 80.50 85 SER A CA 1
ATOM 714 C C . SER A 1 85 ? 6.643 15.453 17.159 1.00 80.50 85 SER A C 1
ATOM 716 O O . SER A 1 85 ? 5.824 15.386 16.246 1.00 80.50 85 SER A O 1
ATOM 718 N N . ALA A 1 86 ? 7.619 16.362 17.160 1.00 76.00 86 ALA A N 1
ATOM 719 C CA . ALA A 1 86 ? 7.793 17.357 16.097 1.00 76.00 86 ALA A CA 1
ATOM 720 C C . ALA A 1 86 ? 8.434 16.794 14.809 1.00 76.00 86 ALA A C 1
ATOM 722 O O . ALA A 1 86 ? 8.530 17.505 13.813 1.00 76.00 86 ALA A O 1
ATOM 723 N N . SER A 1 87 ? 8.900 15.540 14.818 1.00 81.19 87 SER A N 1
ATOM 724 C CA . SER A 1 87 ? 9.638 14.921 13.704 1.00 81.19 87 SER A CA 1
ATOM 725 C C . SER A 1 87 ? 8.769 14.105 12.742 1.00 81.19 87 SER A C 1
ATOM 727 O O . SER A 1 87 ? 9.295 13.441 11.847 1.00 81.19 87 SER A O 1
ATOM 729 N N . GLU A 1 88 ? 7.449 14.103 12.932 1.00 85.69 88 GLU A N 1
ATOM 730 C CA . GLU A 1 88 ? 6.561 13.258 12.142 1.00 85.69 88 GLU A CA 1
ATOM 731 C C . GLU A 1 88 ? 6.330 13.789 10.725 1.00 85.69 88 GLU A C 1
ATOM 733 O O . GLU A 1 88 ? 6.271 14.989 10.468 1.00 85.69 88 GLU A O 1
ATOM 738 N N . GLY A 1 89 ? 6.202 12.856 9.781 1.00 84.38 89 GLY A N 1
ATOM 739 C CA . GLY A 1 89 ? 6.028 13.184 8.371 1.00 84.38 89 GLY A CA 1
ATOM 740 C C . GLY A 1 89 ? 4.658 13.791 8.061 1.00 84.38 89 GLY A C 1
ATOM 741 O O . GLY A 1 89 ? 3.664 13.522 8.741 1.00 84.38 89 GLY A O 1
ATOM 742 N N . TRP A 1 90 ? 4.591 14.543 6.958 1.00 87.62 90 TRP A N 1
ATOM 743 C CA . TRP A 1 90 ? 3.375 15.224 6.494 1.00 87.62 90 TRP A CA 1
ATOM 744 C C . TRP A 1 90 ? 2.144 14.311 6.421 1.00 87.62 90 TRP A C 1
ATOM 746 O O . TRP A 1 90 ? 1.061 14.715 6.841 1.00 87.62 90 TRP A O 1
ATOM 756 N N . LEU A 1 91 ? 2.309 13.067 5.945 1.00 90.38 91 LEU A N 1
ATOM 757 C CA . LEU A 1 91 ? 1.220 12.090 5.884 1.00 90.38 91 LEU A CA 1
ATOM 758 C C . LEU A 1 91 ? 0.543 11.944 7.250 1.00 90.38 91 LEU A C 1
ATOM 760 O O . LEU A 1 91 ? -0.655 12.185 7.333 1.00 90.38 91 LEU A O 1
ATOM 764 N N . PHE A 1 92 ? 1.305 11.621 8.301 1.00 92.88 92 PHE A N 1
ATOM 765 C CA . PHE A 1 92 ? 0.782 11.419 9.656 1.00 92.88 92 PHE A CA 1
ATOM 766 C C . PHE A 1 92 ? 0.035 12.652 10.167 1.00 92.88 92 PHE A C 1
ATOM 768 O O . PHE A 1 92 ? -1.119 12.539 10.576 1.00 92.88 92 PHE A O 1
ATOM 775 N N . ILE A 1 93 ? 0.674 13.823 10.077 1.00 91.94 93 ILE A N 1
ATOM 776 C CA . ILE A 1 93 ? 0.114 15.094 10.554 1.00 91.94 93 ILE A CA 1
ATOM 777 C C . ILE A 1 93 ? -1.212 15.396 9.844 1.00 91.94 93 ILE A C 1
ATOM 779 O O . ILE A 1 93 ? -2.198 15.759 10.479 1.00 91.94 93 ILE A O 1
ATOM 783 N N . SER A 1 94 ? -1.255 15.211 8.522 1.00 93.12 94 SER A N 1
ATOM 784 C CA . SER A 1 94 ? -2.420 15.567 7.706 1.00 93.12 94 SER A CA 1
ATOM 785 C C . SER A 1 94 ? -3.648 14.679 7.941 1.00 93.12 94 SER A C 1
ATOM 787 O O . SER A 1 94 ? -4.769 15.137 7.722 1.00 93.12 94 SER A O 1
ATOM 789 N N . ILE A 1 95 ? -3.460 13.432 8.394 1.00 95.81 95 ILE A N 1
ATOM 790 C CA . ILE A 1 95 ? -4.542 12.441 8.542 1.00 95.81 95 ILE A CA 1
ATOM 791 C C . ILE A 1 95 ? -4.800 12.026 9.991 1.00 95.81 95 ILE A C 1
ATOM 793 O O . ILE A 1 95 ? -5.507 11.046 10.226 1.00 95.81 95 ILE A O 1
ATOM 797 N N . GLN A 1 96 ? -4.231 12.733 10.966 1.00 95.12 96 GLN A N 1
ATOM 798 C CA . GLN A 1 96 ? -4.298 12.358 12.377 1.00 95.12 96 GLN A CA 1
ATOM 799 C C . GLN A 1 96 ? -5.736 12.085 12.851 1.00 95.12 96 GLN A C 1
ATOM 801 O O . GLN A 1 96 ? -5.982 11.046 13.465 1.00 95.12 96 GLN A O 1
ATOM 806 N N . ASP A 1 97 ? -6.694 12.951 12.506 1.00 95.81 97 ASP A N 1
ATOM 807 C CA . ASP A 1 97 ? -8.101 12.766 12.894 1.00 95.81 97 ASP A CA 1
ATOM 808 C C . ASP A 1 97 ? -8.688 11.475 12.304 1.00 95.81 97 ASP A C 1
ATOM 810 O O . ASP A 1 97 ? -9.477 10.794 12.953 1.00 95.81 97 ASP A O 1
ATOM 814 N N . ALA A 1 98 ? -8.266 11.089 11.095 1.00 97.50 98 ALA A N 1
ATOM 815 C CA . ALA A 1 98 ? -8.700 9.847 10.464 1.00 97.50 98 ALA A CA 1
ATOM 816 C C . ALA A 1 98 ? -8.160 8.611 11.197 1.00 97.50 98 ALA A C 1
ATOM 818 O O . ALA A 1 98 ? -8.884 7.630 11.376 1.00 97.50 98 ALA A O 1
ATOM 819 N N . LEU A 1 99 ? -6.897 8.656 11.640 1.00 97.06 99 LEU A N 1
ATOM 820 C CA . LEU A 1 99 ? -6.281 7.577 12.420 1.00 97.06 99 LEU A CA 1
ATOM 821 C C . LEU A 1 99 ? -7.017 7.394 13.751 1.00 97.06 99 LEU A C 1
ATOM 823 O O . LEU A 1 99 ? -7.391 6.273 14.101 1.00 97.06 99 LEU A O 1
ATOM 827 N N . TRP A 1 100 ? -7.272 8.500 14.456 1.00 96.25 100 TRP A N 1
ATOM 828 C CA . TRP A 1 100 ? -8.016 8.502 15.714 1.00 96.25 100 TRP A CA 1
ATOM 829 C C . TRP A 1 100 ? -9.443 8.003 15.538 1.00 96.25 100 TRP A C 1
ATOM 831 O O . TRP A 1 100 ? -9.867 7.113 16.272 1.00 96.25 100 TRP A O 1
ATOM 841 N N . HIS A 1 101 ? -10.150 8.485 14.517 1.00 96.94 101 HIS A N 1
ATOM 842 C CA . HIS A 1 101 ? -11.502 8.034 14.196 1.00 96.94 101 HIS A CA 1
ATOM 843 C C . HIS A 1 101 ? -11.579 6.523 14.023 1.00 96.94 101 HIS A C 1
ATOM 845 O O . HIS A 1 101 ? -12.442 5.879 14.616 1.00 96.94 101 HIS A O 1
ATOM 851 N N . VAL A 1 102 ? -10.669 5.938 13.239 1.00 97.69 102 VAL A N 1
ATOM 852 C CA . VAL A 1 102 ? -10.695 4.498 12.959 1.00 97.69 102 VAL A CA 1
ATOM 853 C C . VAL A 1 102 ? -10.367 3.672 14.201 1.00 97.69 102 VAL A C 1
ATOM 855 O O . VAL A 1 102 ? -11.015 2.645 14.422 1.00 97.69 102 VAL A O 1
ATOM 858 N N . ILE A 1 103 ? -9.419 4.106 15.040 1.00 96.56 103 ILE A N 1
ATOM 859 C CA . ILE A 1 103 ? -9.129 3.429 16.314 1.00 96.56 103 ILE A CA 1
ATOM 860 C C . ILE A 1 103 ? -10.328 3.522 17.259 1.00 96.56 103 ILE A C 1
ATOM 862 O O . ILE A 1 103 ? -10.770 2.493 17.772 1.00 96.56 103 ILE A O 1
ATOM 866 N N . THR A 1 104 ? -10.870 4.721 17.481 1.00 95.50 104 THR A N 1
ATOM 867 C CA . THR A 1 104 ? -11.986 4.943 18.411 1.00 95.50 104 THR A CA 1
ATOM 868 C C . THR A 1 104 ? -13.227 4.176 17.960 1.00 95.50 104 THR A C 1
ATOM 870 O O . THR A 1 104 ? -13.816 3.446 18.754 1.00 95.50 104 THR A O 1
ATOM 873 N N . ALA A 1 105 ? -13.555 4.219 16.665 1.00 96.44 105 ALA A N 1
ATOM 874 C CA . ALA A 1 105 ? -14.633 3.427 16.074 1.00 96.44 105 ALA A CA 1
ATOM 875 C C . ALA A 1 105 ? -14.422 1.915 16.231 1.00 96.44 105 ALA A C 1
ATOM 877 O O . ALA A 1 105 ? -15.374 1.178 16.489 1.00 96.44 105 ALA A O 1
ATOM 878 N N . SER A 1 106 ? -13.185 1.437 16.070 1.00 96.62 106 SER A N 1
ATOM 879 C CA . SER A 1 106 ? -12.847 0.023 16.268 1.00 96.62 106 SER A CA 1
ATOM 880 C C . SER A 1 106 ? -13.026 -0.393 17.727 1.00 96.62 106 SER A C 1
ATOM 882 O O . SER A 1 106 ? -13.642 -1.420 18.002 1.00 96.62 106 SER A O 1
ATOM 884 N N . LYS A 1 107 ? -12.543 0.426 18.668 1.00 95.69 107 LYS A N 1
ATOM 885 C CA . LYS A 1 107 ? -12.659 0.157 20.103 1.00 95.69 107 LYS A CA 1
ATOM 886 C C . LYS A 1 107 ? -14.117 0.170 20.557 1.00 95.69 107 LYS A C 1
ATOM 888 O O . LYS A 1 107 ? -14.541 -0.782 21.201 1.00 95.69 107 LYS A O 1
ATOM 893 N N . ALA A 1 108 ? -14.892 1.178 20.157 1.00 94.94 108 ALA A N 1
ATOM 894 C CA . ALA A 1 108 ? -16.323 1.248 20.439 1.00 94.94 108 ALA A CA 1
ATOM 895 C C . ALA A 1 108 ? -17.069 0.005 19.931 1.00 94.94 108 ALA A C 1
ATOM 897 O O . ALA A 1 108 ? -17.876 -0.576 20.653 1.00 94.94 108 ALA A O 1
ATOM 898 N N . PHE A 1 109 ? -16.756 -0.458 18.714 1.00 95.06 109 PHE A N 1
ATOM 899 C CA . PHE A 1 109 ? -17.344 -1.685 18.179 1.00 95.06 109 PHE A CA 1
ATOM 900 C C . PHE A 1 109 ? -17.023 -2.908 19.052 1.00 95.06 109 PHE A C 1
ATOM 902 O O . PHE A 1 109 ? -17.924 -3.693 19.349 1.00 95.06 109 PHE A O 1
ATOM 909 N N . LEU A 1 110 ? -15.766 -3.082 19.471 1.00 94.31 110 LEU A N 1
ATOM 910 C CA . LEU A 1 110 ? -15.373 -4.206 20.326 1.00 94.31 110 LEU A CA 1
ATOM 911 C C . LEU A 1 110 ? -16.042 -4.152 21.706 1.00 94.31 110 LEU A C 1
ATOM 913 O O . LEU A 1 110 ? -16.522 -5.179 22.176 1.00 94.31 110 LEU A O 1
ATOM 917 N N . LEU A 1 111 ? -16.126 -2.969 22.323 1.00 93.00 111 LEU A N 1
ATOM 918 C CA . LEU A 1 111 ? -16.803 -2.776 23.611 1.00 93.00 111 LEU A CA 1
ATOM 919 C C . LEU A 1 111 ? -18.292 -3.140 23.525 1.00 93.00 111 LEU A C 1
ATOM 921 O O . LEU A 1 111 ? -18.778 -3.907 24.355 1.00 93.00 111 LEU A O 1
ATOM 925 N N . LEU A 1 112 ? -18.989 -2.705 22.464 1.00 91.81 112 LEU A N 1
ATOM 926 C CA . LEU A 1 112 ? -20.380 -3.106 22.215 1.00 91.81 112 LEU A CA 1
ATOM 927 C C . LEU A 1 112 ? -20.535 -4.626 22.082 1.00 91.81 112 LEU A C 1
ATOM 929 O O . LEU A 1 112 ? -21.501 -5.185 22.592 1.00 91.81 112 LEU A O 1
ATOM 933 N N . ASN A 1 113 ? -19.600 -5.303 21.406 1.00 89.12 113 ASN A N 1
ATOM 934 C CA . ASN A 1 113 ? -19.650 -6.762 21.243 1.00 89.12 113 ASN A CA 1
ATOM 935 C C . ASN A 1 113 ? -19.3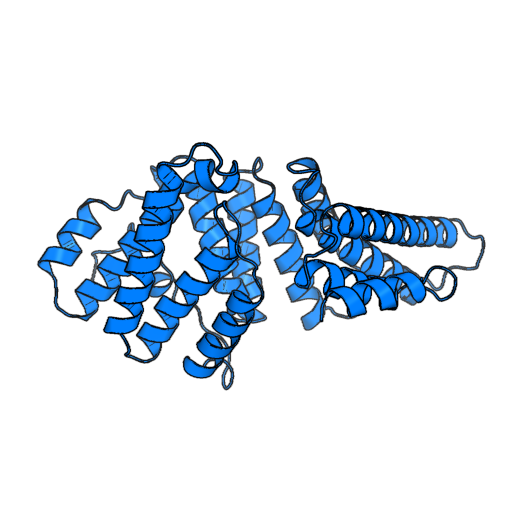14 -7.524 22.538 1.00 89.12 113 ASN A C 1
ATOM 937 O O . ASN A 1 113 ? -19.663 -8.695 22.646 1.00 89.12 113 ASN A O 1
ATOM 941 N N . ASN A 1 114 ? -18.702 -6.862 23.524 1.00 88.38 114 ASN A N 1
ATOM 942 C CA . ASN A 1 114 ? -18.414 -7.403 24.855 1.00 88.38 114 ASN A CA 1
ATOM 943 C C . ASN A 1 114 ? -19.428 -6.967 25.929 1.00 88.38 114 ASN A C 1
ATOM 945 O O . ASN A 1 114 ? -19.166 -7.142 27.116 1.00 88.38 114 ASN A O 1
ATOM 949 N N . ASN A 1 115 ? -20.576 -6.402 25.540 1.00 90.62 115 ASN A N 1
ATOM 950 C CA . ASN A 1 115 ? -21.603 -5.875 26.451 1.00 90.62 115 ASN A CA 1
ATOM 951 C C . ASN A 1 115 ? -21.125 -4.740 27.384 1.00 90.62 115 ASN A C 1
ATOM 953 O O . ASN A 1 115 ? -21.788 -4.442 28.375 1.00 90.62 115 ASN A O 1
ATOM 957 N N . LEU A 1 116 ? -20.025 -4.057 27.051 1.00 91.62 116 LEU A N 1
ATOM 958 C CA . LEU A 1 116 ? -19.557 -2.848 27.740 1.00 91.62 116 LEU A CA 1
ATOM 959 C C . LEU A 1 116 ? -20.206 -1.621 27.093 1.00 91.62 116 LEU A C 1
ATOM 961 O O . LEU A 1 116 ? -19.575 -0.857 26.362 1.00 91.62 116 LEU A O 1
ATOM 965 N N . ILE A 1 117 ? -21.521 -1.511 27.279 1.00 91.44 117 ILE A N 1
ATOM 966 C CA . ILE A 1 117 ? -22.374 -0.593 26.519 1.00 91.44 117 ILE A CA 1
ATOM 967 C C . ILE A 1 117 ? -22.066 0.872 26.855 1.00 91.44 117 ILE A C 1
ATOM 969 O O . ILE A 1 117 ? -21.907 1.672 25.934 1.00 91.44 117 ILE A O 1
ATOM 973 N N . ASP A 1 118 ? -21.942 1.211 28.137 1.00 92.50 118 ASP A N 1
ATOM 974 C CA . ASP A 1 118 ? -21.747 2.597 28.581 1.00 92.50 118 ASP A CA 1
ATOM 975 C C . ASP A 1 118 ? -20.409 3.164 28.082 1.00 92.50 118 ASP A C 1
ATOM 977 O O . ASP A 1 118 ? -20.387 4.185 27.395 1.00 92.50 118 ASP A O 1
ATOM 981 N N . GLU A 1 119 ? -19.310 2.428 28.288 1.00 92.56 119 GLU A N 1
ATOM 982 C CA . GLU A 1 119 ? -17.978 2.788 27.773 1.00 92.56 119 GLU A CA 1
ATOM 983 C C . GLU A 1 119 ? -17.970 2.938 26.244 1.00 92.56 119 GLU A C 1
ATOM 985 O O . GLU A 1 119 ? -17.274 3.786 25.679 1.00 92.56 119 GLU A O 1
ATOM 990 N N . ALA A 1 120 ? -18.740 2.106 25.538 1.00 92.88 120 ALA A N 1
ATOM 991 C CA . ALA A 1 120 ? -18.842 2.220 24.096 1.00 92.88 120 ALA A CA 1
ATOM 992 C C . ALA A 1 120 ? -19.572 3.499 23.669 1.00 92.88 120 ALA A C 1
ATOM 994 O O . ALA A 1 120 ? -19.148 4.130 22.701 1.00 92.88 120 ALA A O 1
ATOM 995 N N . TYR A 1 121 ? -20.646 3.889 24.362 1.00 91.00 121 TYR A N 1
ATOM 996 C CA . TYR A 1 121 ? -21.392 5.109 24.046 1.00 91.00 121 TYR A CA 1
ATOM 997 C C . TYR A 1 121 ? -20.588 6.376 24.308 1.00 91.00 121 TYR A C 1
ATOM 999 O O . TYR A 1 121 ? -20.678 7.307 23.505 1.00 91.00 121 TYR A O 1
ATOM 1007 N N . GLU A 1 122 ? -19.766 6.390 25.357 1.00 92.75 122 GLU A N 1
ATOM 1008 C CA . GLU A 1 122 ? -18.813 7.476 25.596 1.00 92.75 122 GLU A CA 1
ATOM 1009 C C . GLU A 1 122 ? -17.906 7.662 24.375 1.00 92.75 122 GLU A C 1
ATOM 1011 O O . GLU A 1 122 ? -17.896 8.734 23.768 1.00 92.75 122 GLU A O 1
ATOM 1016 N N . LEU A 1 123 ? -17.258 6.590 23.908 1.00 92.75 123 LEU A N 1
ATOM 1017 C CA . LEU A 1 123 ? -16.406 6.659 22.719 1.00 92.75 123 LEU A CA 1
ATOM 1018 C C . LEU A 1 123 ? -17.180 7.036 21.452 1.00 92.75 123 LEU A C 1
ATOM 1020 O O . LEU A 1 123 ? -16.666 7.780 20.624 1.00 92.75 123 LEU A O 1
ATOM 1024 N N . ILE A 1 124 ? -18.404 6.534 21.270 1.00 91.50 124 ILE A N 1
ATOM 1025 C CA . ILE A 1 124 ? -19.238 6.855 20.100 1.00 91.50 124 ILE A CA 1
ATOM 1026 C C . ILE A 1 124 ? -19.583 8.343 20.061 1.00 91.50 124 ILE A C 1
ATOM 1028 O O . ILE A 1 124 ? -19.619 8.924 18.975 1.00 91.50 124 ILE A O 1
ATOM 1032 N N . SER A 1 125 ? -19.809 8.963 21.222 1.00 90.81 125 SER A N 1
ATOM 1033 C CA . SER A 1 125 ? -20.112 10.392 21.320 1.00 90.81 125 SER A CA 1
ATOM 1034 C C . SER A 1 125 ? -18.948 11.284 20.865 1.00 90.81 125 SER A C 1
ATOM 1036 O O . SER A 1 125 ? -19.185 12.371 20.339 1.00 90.81 125 SER A O 1
ATOM 1038 N N . GLU A 1 126 ? -17.709 10.793 20.967 1.00 89.62 126 GLU A N 1
ATOM 1039 C CA . GLU A 1 126 ? -16.492 11.475 20.507 1.00 89.62 126 GLU A CA 1
ATOM 1040 C C . GLU A 1 126 ? -16.232 11.305 18.997 1.00 89.62 126 GLU A C 1
ATOM 1042 O O . GLU A 1 126 ? -15.413 12.021 18.417 1.00 89.62 126 GLU A O 1
ATOM 1047 N N . ILE A 1 127 ? -16.904 10.357 18.329 1.00 92.19 127 ILE A N 1
ATOM 1048 C CA . ILE A 1 127 ? -16.670 10.075 16.908 1.00 92.19 127 ILE A CA 1
ATOM 1049 C C . ILE A 1 127 ? -17.310 11.162 16.042 1.00 92.19 127 ILE A C 1
ATOM 1051 O O . ILE A 1 127 ? -18.526 11.214 15.828 1.00 92.19 127 ILE A O 1
ATOM 1055 N N . GLN A 1 128 ? -16.455 11.992 15.453 1.00 91.81 128 GLN A N 1
ATOM 1056 C CA . GLN A 1 128 ? -16.859 12.993 14.479 1.00 91.81 128 GLN A CA 1
ATOM 1057 C C . GLN A 1 128 ? -17.381 12.339 13.177 1.00 91.81 128 GLN A C 1
ATOM 1059 O O . GLN A 1 128 ? -16.746 11.433 12.635 1.00 91.81 128 GLN A O 1
ATOM 1064 N N . PRO A 1 129 ? -18.503 12.807 12.594 1.00 92.81 129 PRO A N 1
ATOM 1065 C CA . PRO A 1 129 ? -18.931 12.375 11.264 1.00 92.81 129 PRO A CA 1
ATOM 1066 C C . PRO A 1 129 ? -17.889 12.701 10.185 1.00 92.81 129 PRO A C 1
ATOM 1068 O O . PRO A 1 129 ? -17.435 13.842 10.083 1.00 92.81 129 PRO A O 1
ATOM 1071 N N . VAL A 1 130 ? -17.570 11.735 9.317 1.00 94.38 130 VAL A N 1
ATOM 1072 C CA . VAL A 1 130 ? -16.514 11.882 8.291 1.00 94.38 130 VAL A CA 1
ATOM 1073 C C . VAL A 1 130 ? -16.722 13.103 7.394 1.00 94.38 130 VAL A C 1
ATOM 1075 O O . VAL A 1 130 ? -15.783 13.851 7.153 1.00 94.38 130 VAL A O 1
ATOM 1078 N N . ASN A 1 131 ? -17.951 13.366 6.946 1.00 93.56 131 ASN A N 1
ATOM 1079 C CA . ASN A 1 131 ? -18.271 14.508 6.079 1.00 93.56 131 ASN A CA 1
ATOM 1080 C C . ASN A 1 131 ? -18.002 15.884 6.718 1.00 93.56 131 ASN A C 1
ATOM 1082 O O . ASN A 1 131 ? -17.933 16.877 5.999 1.00 93.56 131 ASN A O 1
ATOM 1086 N N . THR A 1 132 ? -17.840 15.950 8.041 1.00 94.50 132 THR A N 1
ATOM 1087 C CA . THR A 1 132 ? -17.498 17.183 8.766 1.00 94.50 132 THR A CA 1
ATOM 1088 C C . THR A 1 132 ? -15.996 17.341 9.018 1.00 94.50 132 THR A C 1
ATOM 1090 O O . THR A 1 132 ? -15.563 18.399 9.467 1.00 94.50 132 THR A O 1
ATOM 1093 N N . MET A 1 133 ? -15.187 16.312 8.743 1.00 95.75 133 MET A N 1
ATOM 1094 C CA . MET A 1 133 ? -13.735 16.365 8.926 1.00 95.75 133 MET A CA 1
ATOM 1095 C C . MET A 1 133 ? -13.056 17.223 7.855 1.00 95.75 133 MET A C 1
ATOM 1097 O O . MET A 1 133 ? -13.611 17.469 6.783 1.00 95.75 133 MET A O 1
ATOM 1101 N N . LYS A 1 134 ? -11.801 17.620 8.088 1.00 96.94 134 LYS A N 1
ATOM 1102 C CA . LYS A 1 134 ? -10.963 18.241 7.049 1.00 96.94 134 LYS A CA 1
ATOM 1103 C C . LYS A 1 134 ? -10.785 17.292 5.860 1.00 96.94 134 LYS A C 1
ATOM 1105 O O . LYS A 1 134 ? -10.735 16.077 6.037 1.00 96.94 134 LYS A O 1
ATOM 1110 N N . ARG A 1 135 ? -10.611 17.845 4.653 1.00 97.69 135 ARG A N 1
ATOM 1111 C CA . ARG A 1 135 ? -10.436 17.051 3.418 1.00 97.69 135 ARG A CA 1
ATOM 1112 C C . ARG A 1 135 ? -9.309 16.020 3.528 1.00 97.69 135 ARG A C 1
ATOM 1114 O O . ARG A 1 135 ? -9.514 14.880 3.137 1.00 97.69 135 ARG A O 1
ATOM 1121 N N . ALA A 1 136 ? -8.169 16.388 4.115 1.00 97.38 136 ALA A N 1
ATOM 1122 C CA . ALA A 1 136 ? -7.056 15.460 4.322 1.00 97.38 136 ALA A CA 1
ATOM 1123 C C . ALA A 1 136 ? -7.455 14.258 5.200 1.00 97.38 136 ALA A C 1
ATOM 1125 O O . ALA A 1 136 ? -7.179 13.119 4.839 1.00 97.38 136 ALA A O 1
ATOM 1126 N N . SER A 1 137 ? -8.198 14.482 6.288 1.00 97.50 137 SER A N 1
ATOM 1127 C CA . SER A 1 137 ? -8.727 13.414 7.145 1.00 97.50 137 SER A CA 1
ATOM 1128 C C . SER A 1 137 ? -9.793 12.571 6.431 1.00 97.50 137 SER A C 1
ATOM 1130 O O . SER A 1 137 ? -9.774 11.347 6.528 1.00 97.50 137 SER A O 1
ATOM 1132 N N . GLN A 1 138 ? -10.680 13.185 5.640 1.00 98.12 138 GLN A N 1
ATOM 1133 C CA . GLN A 1 138 ? -11.641 12.447 4.806 1.00 98.12 138 GLN A CA 1
ATOM 1134 C C . GLN A 1 138 ? -10.929 11.523 3.804 1.00 98.12 138 GLN A C 1
ATOM 1136 O O . GLN A 1 138 ? -11.251 10.337 3.706 1.00 98.12 138 GLN A O 1
ATOM 1141 N N . ALA A 1 139 ? -9.921 12.044 3.099 1.00 98.38 139 ALA A N 1
ATOM 1142 C CA . ALA A 1 139 ? -9.072 11.252 2.216 1.00 98.38 139 ALA A CA 1
ATOM 1143 C C . ALA A 1 139 ? -8.301 10.179 2.998 1.00 98.38 139 ALA A C 1
ATOM 1145 O O . ALA A 1 139 ? -8.205 9.045 2.539 1.00 98.38 139 ALA A O 1
ATOM 1146 N N . GLY A 1 140 ? -7.853 10.503 4.214 1.00 98.31 140 GLY A N 1
ATOM 1147 C CA . GLY A 1 140 ? -7.254 9.587 5.179 1.00 98.31 140 GLY A CA 1
ATOM 1148 C C . GLY A 1 140 ? -8.122 8.364 5.450 1.00 98.31 140 GLY A C 1
ATOM 1149 O O . GLY A 1 140 ? -7.635 7.242 5.350 1.00 98.31 140 GLY A O 1
ATOM 1150 N N . ILE A 1 141 ? -9.418 8.548 5.710 1.00 98.44 141 ILE A N 1
ATOM 1151 C CA . ILE A 1 141 ? -10.360 7.439 5.921 1.00 98.44 141 ILE A CA 1
ATOM 1152 C C . ILE A 1 141 ? -10.445 6.540 4.684 1.00 98.44 141 ILE A C 1
ATOM 1154 O O . ILE A 1 141 ? -10.336 5.316 4.806 1.00 98.44 141 ILE A O 1
ATOM 1158 N N . HIS A 1 142 ? -10.594 7.126 3.493 1.00 98.62 142 HIS A N 1
ATOM 1159 C CA . HIS A 1 142 ? -10.612 6.368 2.239 1.00 98.62 142 HIS A CA 1
ATOM 1160 C C . HIS A 1 142 ? -9.285 5.638 1.986 1.00 98.62 142 HIS A C 1
ATOM 1162 O O . HIS A 1 142 ? -9.287 4.474 1.589 1.00 98.62 142 HIS A O 1
ATOM 1168 N N . GLY A 1 143 ? -8.155 6.271 2.291 1.00 98.50 143 GLY A N 1
ATOM 1169 C CA . GLY A 1 143 ? -6.824 5.687 2.185 1.00 98.50 143 GLY A CA 1
ATOM 1170 C C . GLY A 1 143 ? -6.590 4.522 3.147 1.00 98.50 143 GLY A C 1
ATOM 1171 O O . GLY A 1 143 ? -6.101 3.472 2.726 1.00 98.50 143 GLY A O 1
ATOM 1172 N N . ILE A 1 144 ? -7.001 4.654 4.416 1.00 98.62 144 ILE A N 1
ATOM 1173 C CA . ILE A 1 144 ? -6.948 3.565 5.407 1.00 98.62 144 ILE A CA 1
ATOM 1174 C C . ILE A 1 144 ? -7.797 2.400 4.907 1.00 98.62 144 ILE A C 1
ATOM 1176 O O . ILE A 1 144 ? -7.346 1.255 4.887 1.00 98.62 144 ILE A O 1
ATOM 1180 N N . ARG A 1 145 ? -9.021 2.689 4.458 1.00 98.44 145 ARG A N 1
ATOM 1181 C CA . ARG A 1 145 ? -9.939 1.676 3.940 1.00 98.44 145 ARG A CA 1
ATOM 1182 C C . ARG A 1 145 ? -9.361 0.963 2.722 1.00 98.44 145 ARG A C 1
ATOM 1184 O O . ARG A 1 145 ? -9.402 -0.266 2.670 1.00 98.44 145 ARG A O 1
ATOM 1191 N N . ALA A 1 146 ? -8.770 1.705 1.787 1.00 98.62 146 ALA A N 1
ATOM 1192 C CA . ALA A 1 146 ? -8.089 1.140 0.632 1.00 98.62 146 ALA A CA 1
ATOM 1193 C C . ALA A 1 146 ? -6.974 0.176 1.055 1.00 98.62 146 ALA A C 1
ATOM 1195 O O . ALA A 1 146 ? -6.966 -0.983 0.637 1.00 98.62 146 ALA A O 1
ATOM 1196 N N . ALA A 1 147 ? -6.085 0.627 1.942 1.00 98.31 147 ALA A N 1
ATOM 1197 C CA . ALA A 1 147 ? -4.960 -0.161 2.426 1.00 98.31 147 ALA A CA 1
ATOM 1198 C C . ALA A 1 147 ? -5.399 -1.409 3.218 1.00 98.31 147 ALA A C 1
ATOM 1200 O O . ALA A 1 147 ? -4.786 -2.464 3.067 1.00 98.31 147 ALA A O 1
ATOM 1201 N N . VAL A 1 148 ? -6.492 -1.333 3.987 1.00 98.38 148 VAL A N 1
ATOM 1202 C CA . VAL A 1 148 ? -7.095 -2.496 4.658 1.00 98.38 148 VAL A CA 1
ATOM 1203 C C . VAL A 1 148 ? -7.594 -3.515 3.637 1.00 98.38 148 VAL A C 1
ATOM 1205 O O . VAL A 1 148 ? -7.188 -4.673 3.691 1.00 98.38 148 VAL A O 1
ATOM 1208 N N . PHE A 1 149 ? -8.425 -3.113 2.668 1.00 98.25 149 PHE A N 1
ATOM 1209 C CA . PHE A 1 149 ? -8.958 -4.046 1.665 1.00 98.25 149 PHE A CA 1
ATOM 1210 C C . PHE A 1 149 ? -7.865 -4.673 0.796 1.00 98.25 149 PHE A C 1
ATOM 1212 O O . PHE A 1 149 ? -7.970 -5.837 0.414 1.00 98.25 149 PHE A O 1
ATOM 1219 N N . MET A 1 150 ? -6.781 -3.948 0.530 1.00 97.00 150 MET A N 1
ATOM 1220 C CA . MET A 1 150 ? -5.614 -4.457 -0.192 1.00 97.00 150 MET A CA 1
ATOM 1221 C C . MET A 1 150 ? -4.943 -5.677 0.464 1.00 97.00 150 MET A C 1
ATOM 1223 O O . MET A 1 150 ? -4.203 -6.392 -0.219 1.00 97.00 150 MET A O 1
ATOM 1227 N N . GLU A 1 151 ? -5.187 -5.951 1.748 1.00 95.94 151 GLU A N 1
ATOM 1228 C CA . GLU A 1 151 ? -4.686 -7.152 2.429 1.00 95.94 151 GLU A CA 1
ATOM 1229 C C . GLU A 1 151 ? -5.563 -8.402 2.201 1.00 95.94 151 GLU A C 1
ATOM 1231 O O . GLU A 1 151 ? -5.146 -9.510 2.540 1.00 95.94 151 GLU A O 1
ATOM 1236 N N . TYR A 1 152 ? -6.711 -8.266 1.526 1.00 95.62 152 TYR A N 1
ATOM 1237 C CA . TYR A 1 152 ? -7.690 -9.340 1.274 1.00 95.62 152 TYR A CA 1
ATOM 1238 C C . TYR A 1 152 ? -7.686 -9.826 -0.184 1.00 95.62 152 TYR A C 1
ATOM 1240 O O . TYR A 1 152 ? -8.713 -10.160 -0.784 1.00 95.62 152 TYR A O 1
ATOM 1248 N N . GLY A 1 153 ? -6.496 -9.860 -0.786 1.00 93.06 153 GLY A N 1
ATOM 1249 C CA . GLY A 1 153 ? -6.268 -10.456 -2.100 1.00 93.06 153 GLY A CA 1
ATOM 1250 C C . GLY A 1 153 ? -6.914 -9.690 -3.258 1.00 93.06 153 GLY A C 1
ATOM 1251 O O . GLY A 1 153 ? -7.129 -8.482 -3.194 1.00 93.06 153 GLY A O 1
ATOM 1252 N N . 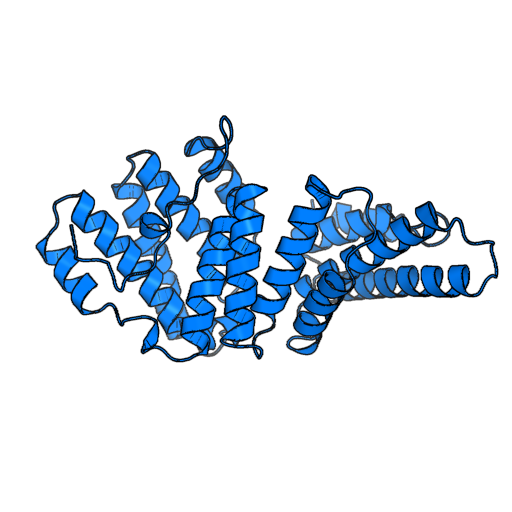HIS A 1 154 ? -7.179 -10.386 -4.367 1.00 93.88 154 HIS A N 1
ATOM 1253 C CA . HIS A 1 154 ? -7.596 -9.755 -5.625 1.00 93.88 154 HIS A CA 1
ATOM 1254 C C . HIS A 1 154 ? -8.893 -8.940 -5.502 1.00 93.88 154 HIS A C 1
ATOM 1256 O O . HIS A 1 154 ? -8.909 -7.765 -5.861 1.00 93.88 154 HIS A O 1
ATOM 1262 N N . ARG A 1 155 ? -9.952 -9.531 -4.930 1.00 93.81 155 ARG A N 1
ATOM 1263 C CA . ARG A 1 155 ? -11.233 -8.839 -4.704 1.00 93.81 155 ARG A CA 1
ATOM 1264 C C . ARG A 1 155 ? -11.065 -7.626 -3.789 1.00 93.81 155 ARG A C 1
ATOM 1266 O O . ARG A 1 155 ? -11.646 -6.578 -4.054 1.00 93.81 155 ARG A O 1
ATOM 1273 N N . GLY A 1 156 ? -10.238 -7.764 -2.755 1.00 96.69 156 GLY A N 1
ATOM 1274 C CA . GLY A 1 156 ? -9.853 -6.664 -1.884 1.00 96.69 156 GLY A CA 1
ATOM 1275 C C . GLY A 1 156 ? -9.156 -5.529 -2.639 1.00 96.69 156 GLY A C 1
ATOM 1276 O O . GLY A 1 156 ? -9.534 -4.376 -2.478 1.00 96.69 156 GLY A O 1
ATOM 1277 N N . ASN A 1 157 ? -8.225 -5.829 -3.550 1.00 97.12 157 ASN A N 1
ATOM 1278 C CA . ASN A 1 157 ? -7.561 -4.800 -4.361 1.00 97.12 157 ASN A CA 1
ATOM 1279 C C . ASN A 1 157 ? -8.530 -4.035 -5.284 1.00 97.12 157 ASN A C 1
ATOM 1281 O O . ASN A 1 157 ? -8.295 -2.857 -5.523 1.00 97.12 157 ASN A O 1
ATOM 1285 N N . ILE A 1 158 ? -9.609 -4.657 -5.779 1.00 97.31 158 ILE A N 1
ATOM 1286 C CA . ILE A 1 158 ? -10.637 -3.956 -6.578 1.00 97.31 158 ILE A CA 1
ATOM 1287 C C . ILE A 1 158 ? -11.345 -2.899 -5.724 1.00 97.31 158 ILE A C 1
ATOM 1289 O O . ILE A 1 158 ? -11.431 -1.742 -6.125 1.00 97.31 158 ILE A O 1
ATOM 1293 N N . ILE A 1 159 ? -11.797 -3.277 -4.525 1.00 98.12 159 ILE A N 1
ATOM 1294 C CA . ILE A 1 159 ? -12.417 -2.335 -3.578 1.00 98.12 159 ILE A CA 1
ATOM 1295 C C . ILE A 1 159 ? -11.396 -1.268 -3.162 1.00 98.12 159 ILE A C 1
ATOM 1297 O O . ILE A 1 159 ? -11.711 -0.081 -3.118 1.00 98.12 159 ILE A O 1
ATOM 1301 N N . GLY A 1 160 ? -10.156 -1.692 -2.912 1.00 98.38 160 GLY A N 1
ATOM 1302 C CA . GLY A 1 160 ? -9.049 -0.814 -2.563 1.00 98.38 160 GLY A CA 1
ATOM 1303 C C . GLY A 1 160 ? -8.761 0.234 -3.634 1.00 98.38 160 GLY A C 1
ATOM 1304 O O . GLY A 1 160 ? -8.548 1.389 -3.288 1.00 98.38 160 GLY A O 1
ATOM 1305 N N . LEU A 1 161 ? -8.839 -0.125 -4.920 1.00 98.62 161 LEU A N 1
ATOM 1306 C CA . LEU A 1 161 ? -8.684 0.826 -6.020 1.00 98.62 161 LEU A CA 1
ATOM 1307 C C . LEU A 1 161 ? -9.767 1.907 -5.976 1.00 98.62 161 LEU A C 1
ATOM 1309 O O . LEU A 1 161 ? -9.446 3.089 -6.056 1.00 98.62 161 LEU A O 1
ATOM 1313 N N . THR A 1 162 ? -11.034 1.515 -5.809 1.00 98.62 162 THR A N 1
ATOM 1314 C CA . THR A 1 162 ? -12.149 2.467 -5.722 1.00 98.62 162 THR A CA 1
ATOM 1315 C C . THR A 1 162 ? -11.969 3.439 -4.557 1.00 98.62 162 THR A C 1
ATOM 1317 O O . THR A 1 162 ? -12.167 4.639 -4.723 1.00 98.62 162 THR A O 1
ATOM 1320 N N . GLU A 1 163 ? -11.569 2.949 -3.384 1.00 98.69 163 GLU A N 1
ATOM 1321 C CA . GLU A 1 163 ? -11.353 3.808 -2.216 1.00 98.69 163 GLU A CA 1
ATOM 1322 C C . GLU A 1 163 ? -10.090 4.676 -2.361 1.00 98.69 163 GLU A C 1
ATOM 1324 O O . GLU A 1 163 ? -10.126 5.854 -2.019 1.00 98.69 163 GLU A O 1
ATOM 1329 N N . ALA A 1 164 ? -9.006 4.167 -2.956 1.00 98.75 164 ALA A N 1
ATOM 1330 C CA . ALA A 1 164 ? -7.808 4.963 -3.232 1.00 98.75 164 ALA A CA 1
ATOM 1331 C C . ALA A 1 164 ? -8.090 6.099 -4.232 1.00 98.75 164 ALA A C 1
ATOM 1333 O O . ALA A 1 164 ? -7.624 7.219 -4.041 1.00 98.75 164 ALA A O 1
ATOM 1334 N N . MET A 1 165 ? -8.903 5.844 -5.264 1.00 98.69 165 MET A N 1
ATOM 1335 C CA . MET A 1 165 ? -9.337 6.883 -6.203 1.00 98.69 165 MET A CA 1
ATOM 1336 C C . MET A 1 165 ? -10.181 7.963 -5.514 1.00 98.69 165 MET A C 1
ATOM 1338 O O . MET A 1 165 ? -9.956 9.144 -5.763 1.00 98.69 165 MET A O 1
ATOM 1342 N N . LYS A 1 166 ? -11.086 7.585 -4.599 1.00 98.62 166 LYS A N 1
ATOM 1343 C CA . LYS A 1 166 ? -11.829 8.557 -3.775 1.00 98.62 166 LYS A CA 1
ATOM 1344 C C . LYS A 1 166 ? -10.900 9.379 -2.887 1.00 98.62 166 LYS A C 1
ATOM 1346 O O . LYS A 1 166 ? -11.100 10.580 -2.756 1.00 98.62 166 LYS A O 1
ATOM 1351 N N . ALA A 1 167 ? -9.868 8.766 -2.302 1.00 98.56 167 ALA A N 1
ATOM 1352 C CA . ALA A 1 167 ? -8.879 9.505 -1.519 1.00 98.56 167 ALA A CA 1
ATOM 1353 C C . ALA A 1 167 ? -8.187 10.587 -2.368 1.00 98.56 167 ALA A C 1
ATOM 1355 O O . ALA A 1 167 ? -8.100 11.729 -1.928 1.00 98.56 167 ALA A O 1
ATOM 1356 N N . VAL A 1 168 ? -7.797 10.264 -3.609 1.00 98.62 168 VAL A N 1
ATOM 1357 C CA . VAL A 1 168 ? -7.229 11.235 -4.567 1.00 98.62 168 VAL A CA 1
ATOM 1358 C C . VAL A 1 168 ? -8.233 12.328 -4.956 1.00 98.62 168 VAL A C 1
ATOM 1360 O O . VAL A 1 168 ? -7.859 13.495 -5.067 1.00 98.62 168 VAL A O 1
ATOM 1363 N N . GLU A 1 169 ? -9.502 11.978 -5.172 1.00 98.44 169 GLU A N 1
ATOM 1364 C CA . GLU A 1 169 ? -10.566 12.938 -5.501 1.00 98.44 169 GLU A CA 1
ATOM 1365 C C . GLU A 1 169 ? -10.806 13.939 -4.358 1.00 98.44 169 GLU A C 1
ATOM 1367 O O . GLU A 1 169 ? -10.951 15.147 -4.575 1.00 98.44 169 GLU A O 1
ATOM 1372 N N . VAL A 1 170 ? -10.804 13.443 -3.120 1.00 98.19 170 VAL A N 1
ATOM 1373 C CA . VAL A 1 170 ? -10.987 14.260 -1.920 1.00 98.19 170 VAL A CA 1
ATOM 1374 C C . VAL A 1 170 ? -9.745 15.109 -1.637 1.00 98.19 170 VAL A C 1
ATOM 1376 O O . VAL A 1 170 ? -9.879 16.307 -1.375 1.00 98.19 170 VAL A O 1
ATOM 1379 N N . ASP A 1 171 ? -8.546 14.547 -1.731 1.00 97.50 171 ASP A N 1
ATOM 1380 C CA . ASP A 1 171 ? -7.287 15.265 -1.547 1.00 97.50 171 ASP A CA 1
ATOM 1381 C C . ASP A 1 171 ? -6.209 14.749 -2.506 1.00 97.50 171 ASP A C 1
ATOM 1383 O O . ASP A 1 171 ? -5.603 13.705 -2.308 1.00 97.50 171 ASP A O 1
ATOM 1387 N N . ARG A 1 172 ? -5.901 15.528 -3.541 1.00 96.75 172 ARG A N 1
ATOM 1388 C CA . ARG A 1 172 ? -4.868 15.174 -4.526 1.00 96.75 172 ARG A CA 1
ATOM 1389 C C . ARG A 1 172 ? -3.444 15.525 -4.100 1.00 96.75 172 ARG A C 1
ATOM 1391 O O . ARG A 1 172 ? -2.525 15.240 -4.863 1.00 96.75 172 ARG A O 1
ATOM 1398 N N . THR A 1 173 ? -3.259 16.192 -2.959 1.00 95.31 173 THR A N 1
ATOM 1399 C CA . THR A 1 173 ? -1.961 16.769 -2.564 1.00 95.31 173 THR A CA 1
ATOM 1400 C C . THR A 1 173 ? -1.052 15.784 -1.837 1.00 95.31 173 THR A C 1
ATOM 1402 O O . THR A 1 173 ? 0.139 16.040 -1.687 1.00 95.31 173 THR A O 1
ATOM 1405 N N . ASN A 1 174 ? -1.586 14.635 -1.423 1.00 94.31 174 ASN A N 1
ATOM 1406 C CA . ASN A 1 174 ? -0.824 13.611 -0.728 1.00 94.31 174 ASN A CA 1
ATOM 1407 C C . ASN A 1 174 ? -0.393 12.487 -1.686 1.00 94.31 174 ASN A C 1
ATOM 1409 O O . ASN A 1 174 ? -1.227 11.819 -2.302 1.00 94.31 174 ASN A O 1
ATOM 1413 N N . GLY A 1 175 ? 0.920 12.259 -1.790 1.00 96.06 175 GLY A N 1
ATOM 1414 C CA . GLY A 1 175 ? 1.491 11.238 -2.672 1.00 96.06 175 GLY A CA 1
ATOM 1415 C C . GLY A 1 175 ? 1.059 9.805 -2.337 1.00 96.06 175 GLY A C 1
ATOM 1416 O O . GLY A 1 175 ? 0.976 8.979 -3.245 1.00 96.06 175 GLY A O 1
ATOM 1417 N N . GLU A 1 176 ? 0.712 9.509 -1.077 1.00 96.62 176 GLU A N 1
ATOM 1418 C CA . GLU A 1 176 ? 0.327 8.152 -0.655 1.00 96.62 176 GLU A CA 1
ATOM 1419 C C . GLU A 1 176 ? -0.954 7.687 -1.362 1.00 96.62 176 GLU A C 1
ATOM 1421 O O . GLU A 1 176 ? -1.063 6.526 -1.747 1.00 96.62 176 GLU A O 1
ATOM 1426 N N . TRP A 1 177 ? -1.909 8.582 -1.629 1.00 98.06 177 TRP A N 1
ATOM 1427 C CA . TRP A 1 177 ? -3.160 8.211 -2.302 1.00 98.06 177 TRP A CA 1
ATOM 1428 C C . TRP A 1 177 ? -2.931 7.801 -3.753 1.00 98.06 177 TRP A C 1
ATOM 1430 O O . TRP A 1 177 ? -3.422 6.758 -4.192 1.00 98.06 177 TRP A O 1
ATOM 1440 N N . HIS A 1 178 ? -2.107 8.559 -4.477 1.00 98.62 178 HIS A N 1
ATOM 1441 C CA . HIS A 1 178 ? -1.693 8.206 -5.836 1.00 98.62 178 HIS A CA 1
ATOM 1442 C C . HIS A 1 178 ? -0.880 6.908 -5.851 1.00 98.62 178 HIS A C 1
ATOM 1444 O O . HIS A 1 178 ? -1.082 6.045 -6.709 1.00 98.62 178 HIS A O 1
ATOM 1450 N N . PHE A 1 179 ? -0.016 6.712 -4.853 1.00 98.38 179 PHE A N 1
ATOM 1451 C CA . PHE A 1 179 ? 0.734 5.471 -4.694 1.00 98.38 179 PHE A CA 1
ATOM 1452 C C . PHE A 1 179 ? -0.187 4.261 -4.479 1.00 98.38 179 PHE A C 1
ATOM 1454 O O . PHE A 1 179 ? 0.008 3.221 -5.118 1.00 98.38 179 PHE A O 1
ATOM 1461 N N . LEU A 1 180 ? -1.222 4.384 -3.638 1.00 98.50 180 LEU A N 1
ATOM 1462 C CA . LEU A 1 180 ? -2.219 3.331 -3.429 1.00 98.50 180 LEU A CA 1
ATOM 1463 C C . LEU A 1 180 ? -2.993 3.009 -4.714 1.00 98.50 180 LEU A C 1
ATOM 1465 O O . LEU A 1 180 ? -3.206 1.824 -4.990 1.00 98.50 180 LEU A O 1
ATOM 1469 N N . VAL A 1 181 ? -3.347 4.014 -5.528 1.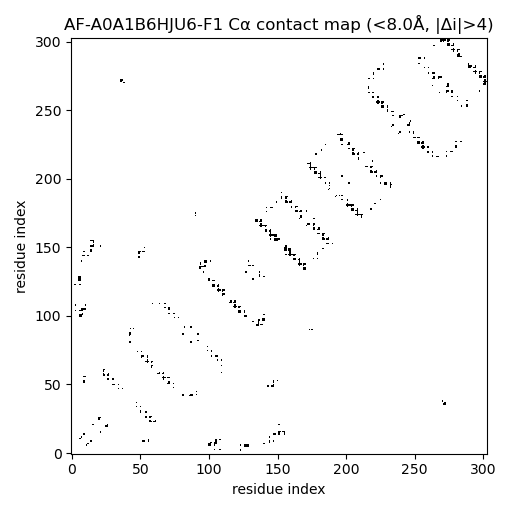00 98.75 181 VAL A N 1
ATOM 1470 C CA . VAL A 1 181 ? -3.976 3.808 -6.848 1.00 98.75 181 VAL A CA 1
ATOM 1471 C C . VAL A 1 181 ? -3.075 2.954 -7.741 1.00 98.75 181 VAL A C 1
ATOM 1473 O O . VAL A 1 181 ? -3.483 1.865 -8.155 1.00 98.75 181 VAL A O 1
ATOM 1476 N N . GLY A 1 182 ? -1.827 3.379 -7.974 1.00 98.44 182 GLY A N 1
ATOM 1477 C CA . GLY A 1 182 ? -0.884 2.635 -8.818 1.00 98.44 182 GLY A CA 1
ATOM 1478 C C . GLY A 1 182 ? -0.640 1.213 -8.299 1.00 98.44 182 GLY A C 1
ATOM 1479 O O . GLY A 1 182 ? -0.632 0.238 -9.057 1.00 98.44 182 GLY A O 1
ATOM 1480 N N . LYS A 1 183 ? -0.520 1.053 -6.977 1.00 97.94 183 LYS A N 1
ATOM 1481 C CA . LYS A 1 183 ? -0.309 -0.250 -6.335 1.00 97.94 183 LYS A CA 1
ATOM 1482 C C . LYS A 1 183 ? -1.513 -1.180 -6.494 1.00 97.94 183 LYS A C 1
ATOM 1484 O O . LYS A 1 183 ? -1.308 -2.369 -6.754 1.00 97.94 183 LYS A O 1
ATOM 1489 N N . CYS A 1 184 ? -2.743 -0.676 -6.372 1.00 98.38 184 CYS A N 1
ATOM 1490 C CA . CYS A 1 184 ? -3.952 -1.459 -6.630 1.00 98.38 184 CYS A CA 1
ATOM 1491 C C . CYS A 1 184 ? -4.046 -1.872 -8.100 1.00 98.38 184 CYS A C 1
ATOM 1493 O O . CYS A 1 184 ? -4.212 -3.062 -8.374 1.00 98.38 184 CYS A O 1
ATOM 1495 N N . MET A 1 185 ? -3.860 -0.930 -9.032 1.00 98.25 185 MET A N 1
ATOM 1496 C CA . MET A 1 185 ? -3.883 -1.204 -10.474 1.00 98.25 185 MET A CA 1
ATOM 1497 C C . MET A 1 185 ? -2.884 -2.301 -10.850 1.00 98.25 185 MET A C 1
ATOM 1499 O O . MET A 1 185 ? -3.267 -3.316 -11.433 1.00 98.25 185 MET A O 1
ATOM 1503 N N . GLY A 1 186 ? -1.630 -2.176 -10.408 1.00 97.12 186 GLY A N 1
ATOM 1504 C CA . GLY A 1 186 ? -0.606 -3.177 -10.692 1.00 97.12 186 GLY A CA 1
ATOM 1505 C C . GLY A 1 186 ? -0.900 -4.545 -10.066 1.00 97.12 186 GLY A C 1
ATOM 1506 O O . GLY A 1 186 ? -0.579 -5.578 -10.653 1.00 97.12 186 GLY A O 1
ATOM 1507 N N . ARG A 1 187 ? -1.509 -4.602 -8.873 1.00 96.31 187 ARG A N 1
ATOM 1508 C CA . ARG A 1 187 ? -1.921 -5.875 -8.247 1.00 96.31 187 ARG A CA 1
ATOM 1509 C C . ARG A 1 187 ? -3.084 -6.533 -8.991 1.00 96.31 187 ARG A C 1
ATOM 1511 O O . ARG A 1 187 ? -3.054 -7.745 -9.187 1.00 96.31 187 ARG A O 1
ATOM 1518 N N . ILE A 1 188 ? -4.077 -5.755 -9.420 1.00 96.94 188 ILE A N 1
ATOM 1519 C CA . ILE A 1 188 ? -5.216 -6.235 -10.215 1.00 96.94 188 ILE A CA 1
ATOM 1520 C C . ILE A 1 188 ? -4.718 -6.766 -11.560 1.00 96.94 188 ILE A C 1
ATOM 1522 O O . ILE A 1 188 ? -5.010 -7.910 -11.907 1.00 96.94 188 ILE A O 1
ATOM 1526 N N . ARG A 1 189 ? -3.900 -5.981 -12.271 1.00 95.88 189 ARG A N 1
ATOM 1527 C CA . ARG A 1 189 ? -3.344 -6.342 -13.579 1.00 95.88 189 ARG A CA 1
ATOM 1528 C C . ARG A 1 189 ? -2.549 -7.639 -13.526 1.00 95.88 189 ARG A C 1
ATOM 1530 O O . ARG A 1 189 ? -2.784 -8.525 -14.337 1.00 95.88 189 ARG A O 1
ATOM 1537 N N . ARG A 1 190 ? -1.639 -7.796 -12.558 1.00 94.06 190 ARG A N 1
ATOM 1538 C CA . ARG A 1 190 ? -0.807 -9.011 -12.440 1.00 94.06 190 ARG A CA 1
ATOM 1539 C C . ARG A 1 190 ? -1.613 -10.294 -12.207 1.00 94.06 190 ARG A C 1
ATOM 1541 O O . ARG A 1 190 ? -1.068 -11.366 -12.443 1.00 94.06 190 ARG A O 1
ATOM 1548 N N . VAL A 1 191 ? -2.872 -10.191 -11.778 1.00 93.31 191 VAL A N 1
ATOM 1549 C CA . VAL A 1 191 ? -3.776 -11.336 -11.596 1.00 93.31 191 VAL A CA 1
ATOM 1550 C C . VAL A 1 191 ? -4.713 -11.506 -12.794 1.00 93.31 191 VAL A C 1
ATOM 1552 O O . VAL A 1 191 ? -4.750 -12.582 -13.378 1.00 93.31 191 VAL A O 1
ATOM 1555 N N . SER A 1 192 ? -5.442 -10.460 -13.188 1.00 92.12 192 SER A N 1
ATOM 1556 C CA . SER A 1 192 ? -6.561 -10.588 -14.141 1.00 92.12 192 SER A CA 1
ATOM 1557 C C . SER A 1 192 ? -6.221 -10.191 -15.571 1.00 92.12 192 SER A C 1
ATOM 1559 O O . SER A 1 192 ? -6.987 -10.464 -16.487 1.00 92.12 192 SER A O 1
ATOM 1561 N N . GLN A 1 193 ? -5.097 -9.509 -15.774 1.00 90.00 193 GLN A N 1
ATOM 1562 C CA . GLN A 1 193 ? -4.685 -8.960 -17.065 1.00 90.00 193 GLN A CA 1
ATOM 1563 C C . GLN A 1 193 ? -3.170 -9.123 -17.231 1.00 90.00 193 GLN A C 1
ATOM 1565 O O . GLN A 1 193 ? -2.460 -8.225 -17.675 1.00 90.00 193 GLN A O 1
ATOM 1570 N N . CYS A 1 194 ? -2.629 -10.269 -16.810 1.00 86.69 194 CYS A N 1
ATOM 1571 C CA . CYS A 1 194 ? -1.187 -10.408 -16.633 1.00 86.69 194 CYS A CA 1
ATOM 1572 C C . CYS A 1 194 ? -0.403 -10.273 -17.950 1.00 86.69 194 CYS A C 1
ATOM 1574 O O . CYS A 1 194 ? 0.773 -9.915 -17.899 1.00 86.69 194 CYS A O 1
ATOM 1576 N N . TYR A 1 195 ? -1.045 -10.491 -19.103 1.00 87.50 195 TYR A N 1
ATOM 1577 C CA . TYR A 1 195 ? -0.468 -10.379 -20.448 1.00 87.50 195 TYR A CA 1
ATOM 1578 C C . TYR A 1 195 ? -0.672 -9.018 -21.127 1.00 87.50 195 TYR A C 1
ATOM 1580 O O . TYR A 1 195 ? -0.121 -8.805 -22.208 1.00 87.50 195 TYR A O 1
ATOM 1588 N N . THR A 1 196 ? -1.426 -8.096 -20.525 1.00 90.69 196 THR A N 1
ATOM 1589 C CA . THR A 1 196 ? -1.653 -6.770 -21.112 1.00 90.69 196 THR A CA 1
ATOM 1590 C C . THR A 1 196 ? -0.484 -5.828 -20.829 1.00 90.69 196 THR A C 1
ATOM 1592 O O . THR A 1 196 ? 0.297 -6.019 -19.886 1.00 90.69 196 THR A O 1
ATOM 1595 N N . VAL A 1 197 ? -0.341 -4.807 -21.676 1.00 92.44 197 VAL A N 1
ATOM 1596 C CA . VAL A 1 197 ? 0.573 -3.690 -21.418 1.00 92.44 197 VAL A CA 1
ATOM 1597 C C . VAL A 1 197 ? 0.096 -2.937 -20.182 1.00 92.44 197 VAL A C 1
ATOM 1599 O O . VAL A 1 197 ? -1.100 -2.828 -19.919 1.00 92.44 197 VAL A O 1
ATOM 1602 N N . VAL A 1 198 ? 1.056 -2.439 -19.405 1.00 95.19 198 VAL A N 1
ATOM 1603 C CA . VAL A 1 198 ? 0.785 -1.609 -18.230 1.00 95.19 198 VAL A CA 1
ATOM 1604 C C . VAL A 1 198 ? 0.007 -0.368 -18.655 1.00 95.19 198 VAL A C 1
ATOM 1606 O O . VAL A 1 198 ? 0.472 0.395 -19.506 1.00 95.19 198 VAL A O 1
ATOM 1609 N N . ASP A 1 199 ? -1.149 -0.160 -18.031 1.00 95.19 199 ASP A N 1
ATOM 1610 C CA . ASP A 1 199 ? -1.998 0.999 -18.283 1.00 95.19 199 ASP A CA 1
ATOM 1611 C C . ASP A 1 199 ? -1.203 2.302 -18.038 1.00 95.19 199 ASP A C 1
ATOM 1613 O O . ASP A 1 199 ? -0.542 2.436 -16.999 1.00 95.19 199 ASP A O 1
ATOM 1617 N N . PRO A 1 200 ? -1.228 3.283 -18.962 1.00 95.88 200 PRO A N 1
ATOM 1618 C CA . PRO A 1 200 ? -0.625 4.592 -18.734 1.00 95.88 200 PRO A CA 1
ATOM 1619 C C . PRO A 1 200 ? -1.050 5.268 -17.425 1.00 95.88 200 PRO A C 1
ATOM 1621 O O . PRO A 1 200 ? -0.238 5.979 -16.835 1.00 95.88 200 PRO A O 1
ATOM 1624 N N . LEU A 1 201 ? -2.274 5.032 -16.949 1.00 96.62 201 LEU A N 1
ATOM 1625 C CA . LEU A 1 201 ? -2.770 5.556 -15.680 1.00 96.62 201 LEU A CA 1
ATOM 1626 C C . LEU A 1 201 ? -2.075 4.923 -14.464 1.00 96.62 201 LEU A C 1
ATOM 1628 O O . LEU A 1 201 ? -1.846 5.630 -13.486 1.00 96.62 201 LEU A O 1
ATOM 1632 N N . GLU A 1 202 ? -1.656 3.650 -14.533 1.00 97.50 202 GLU A N 1
ATOM 1633 C CA . GLU A 1 202 ? -0.860 3.009 -13.468 1.00 97.50 202 GLU A CA 1
ATOM 1634 C C . GLU A 1 202 ? 0.490 3.724 -13.315 1.00 97.50 202 GLU A C 1
ATOM 1636 O O . GLU A 1 202 ? 0.885 4.099 -12.211 1.00 97.50 202 GLU A O 1
ATOM 1641 N N . VAL A 1 203 ? 1.176 3.971 -14.437 1.00 97.94 203 VAL A N 1
ATOM 1642 C CA . VAL A 1 203 ? 2.457 4.698 -14.453 1.00 97.94 203 VAL A CA 1
ATOM 1643 C C . VAL A 1 203 ? 2.264 6.145 -14.003 1.00 97.94 203 VAL A C 1
ATOM 1645 O O . VAL A 1 203 ? 3.051 6.643 -13.199 1.00 97.94 203 VAL A O 1
ATOM 1648 N N . LYS A 1 204 ? 1.203 6.810 -14.480 1.00 98.25 204 LYS A N 1
ATOM 1649 C CA . LYS A 1 204 ? 0.873 8.184 -14.091 1.00 98.25 204 LYS A CA 1
ATOM 1650 C C . LYS A 1 204 ? 0.670 8.294 -12.582 1.00 98.25 204 LYS A C 1
ATOM 1652 O O . LYS A 1 204 ? 1.257 9.181 -11.980 1.00 98.25 204 LYS A O 1
ATOM 1657 N N . ALA A 1 205 ? -0.082 7.384 -11.966 1.00 98.56 205 ALA A N 1
ATOM 1658 C CA . ALA A 1 205 ? -0.328 7.404 -10.526 1.00 98.56 205 ALA A CA 1
ATOM 1659 C C . ALA A 1 205 ? 0.978 7.311 -9.712 1.00 98.56 205 ALA A C 1
ATOM 1661 O O . ALA A 1 205 ? 1.203 8.107 -8.803 1.00 98.56 205 ALA A O 1
ATOM 1662 N N . PHE A 1 206 ? 1.896 6.411 -10.079 1.00 98.56 206 PHE A N 1
ATOM 1663 C CA . PHE A 1 206 ? 3.208 6.356 -9.423 1.00 98.56 206 PHE A CA 1
ATOM 1664 C C . PHE A 1 206 ? 4.058 7.607 -9.671 1.00 98.56 206 PHE A C 1
ATOM 1666 O O . PHE A 1 206 ? 4.769 8.052 -8.771 1.00 98.56 206 PHE A O 1
ATOM 1673 N N . ASN A 1 207 ? 3.979 8.186 -10.869 1.00 98.12 207 ASN A N 1
ATOM 1674 C CA . ASN A 1 207 ? 4.695 9.412 -11.192 1.00 98.12 207 ASN A CA 1
ATOM 1675 C C . ASN A 1 207 ? 4.175 10.611 -10.383 1.00 98.12 207 ASN A C 1
ATOM 1677 O O . ASN A 1 207 ? 4.977 11.379 -9.867 1.00 98.12 207 ASN A O 1
ATOM 1681 N N . GLU A 1 208 ? 2.856 10.755 -10.224 1.00 98.44 208 GLU A N 1
ATOM 1682 C CA . GLU A 1 208 ? 2.264 11.798 -9.373 1.00 98.44 208 GLU A CA 1
ATOM 1683 C C . GLU A 1 208 ? 2.662 11.617 -7.904 1.00 98.44 208 GLU A C 1
ATOM 1685 O O . GLU A 1 208 ? 3.055 12.583 -7.251 1.00 98.44 208 GLU A O 1
ATOM 1690 N N . ALA A 1 209 ? 2.655 10.377 -7.398 1.00 98.12 209 ALA A N 1
ATOM 1691 C CA . ALA A 1 209 ? 3.125 10.085 -6.045 1.00 98.12 209 ALA A CA 1
ATOM 1692 C C . ALA A 1 209 ? 4.575 10.552 -5.831 1.00 98.12 209 ALA A C 1
ATOM 1694 O O . ALA A 1 209 ? 4.867 11.250 -4.860 1.00 98.12 209 ALA A O 1
ATOM 1695 N N . LEU A 1 210 ? 5.475 10.217 -6.763 1.00 97.25 210 LEU A N 1
ATOM 1696 C CA . LEU A 1 210 ? 6.884 10.610 -6.702 1.00 97.25 210 LEU A CA 1
ATOM 1697 C C . LEU A 1 210 ? 7.090 12.120 -6.908 1.00 97.25 210 LEU A C 1
ATOM 1699 O O . LEU A 1 210 ? 7.999 12.697 -6.321 1.00 97.25 210 LEU A O 1
ATOM 1703 N N . ASN A 1 211 ? 6.260 12.783 -7.714 1.00 97.69 211 ASN A N 1
ATOM 1704 C CA . ASN A 1 211 ? 6.327 14.235 -7.891 1.00 97.69 211 ASN A CA 1
ATOM 1705 C C . ASN A 1 211 ? 6.002 14.989 -6.596 1.00 97.69 211 ASN A C 1
ATOM 1707 O O . ASN A 1 211 ? 6.635 16.008 -6.314 1.00 97.69 211 ASN A O 1
ATOM 1711 N N . LEU A 1 212 ? 5.029 14.485 -5.831 1.00 96.38 212 LEU A N 1
ATOM 1712 C CA . LEU A 1 212 ? 4.609 15.050 -4.548 1.00 96.38 212 LEU A CA 1
ATOM 1713 C C . LEU A 1 212 ? 5.603 14.743 -3.419 1.00 96.38 212 LEU A C 1
ATOM 1715 O O . LEU A 1 212 ? 5.748 15.549 -2.506 1.00 96.38 212 LEU A O 1
ATOM 1719 N N . ASP A 1 213 ? 6.311 13.613 -3.493 1.00 93.38 213 ASP A N 1
ATOM 1720 C CA . ASP A 1 213 ? 7.338 13.220 -2.524 1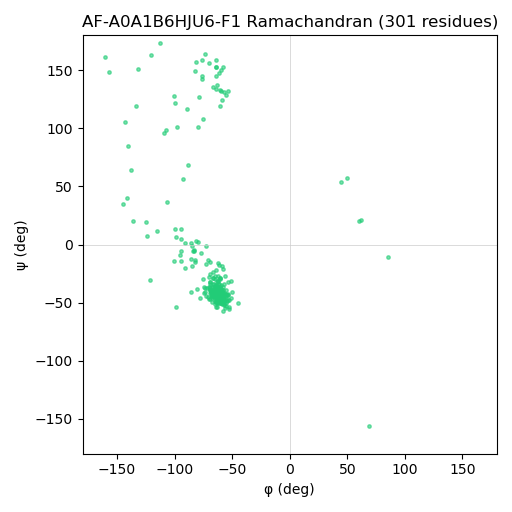.00 93.38 213 ASP A CA 1
ATOM 1721 C C . ASP A 1 213 ? 8.540 12.563 -3.228 1.00 93.38 213 ASP A C 1
ATOM 1723 O O . ASP A 1 213 ? 8.654 11.339 -3.354 1.00 93.38 213 ASP A O 1
ATOM 1727 N N . LYS A 1 214 ? 9.458 13.411 -3.710 1.00 92.75 214 LYS A N 1
ATOM 1728 C CA . LYS A 1 214 ? 10.607 13.009 -4.547 1.00 92.75 214 LYS A CA 1
ATOM 1729 C C . LYS A 1 214 ? 11.629 12.140 -3.819 1.00 92.75 214 LYS A C 1
ATOM 1731 O O . LYS A 1 214 ? 12.391 11.417 -4.465 1.00 92.75 214 LYS A O 1
ATOM 1736 N N . ILE A 1 215 ? 11.665 12.226 -2.490 1.00 91.00 215 ILE A N 1
ATOM 1737 C CA . ILE A 1 215 ? 12.607 11.484 -1.645 1.00 91.00 215 ILE A CA 1
ATOM 1738 C C . ILE A 1 215 ? 12.037 10.132 -1.200 1.00 91.00 215 ILE A C 1
ATOM 1740 O O . ILE A 1 215 ? 12.711 9.371 -0.506 1.00 91.00 215 ILE A O 1
ATOM 1744 N N . ASN A 1 216 ? 10.820 9.782 -1.621 1.00 91.69 216 ASN A N 1
ATOM 1745 C CA . ASN A 1 216 ? 10.216 8.514 -1.258 1.00 91.69 216 ASN A CA 1
ATOM 1746 C C . ASN A 1 216 ? 10.752 7.355 -2.110 1.00 91.69 216 ASN A C 1
ATOM 1748 O O . ASN A 1 216 ? 10.318 7.106 -3.241 1.00 91.69 216 ASN A O 1
ATOM 1752 N N . ALA A 1 217 ? 11.678 6.589 -1.537 1.00 94.06 217 ALA A N 1
ATOM 1753 C CA . ALA A 1 217 ? 12.269 5.426 -2.195 1.00 94.06 217 ALA A CA 1
ATOM 1754 C C . ALA A 1 217 ? 11.230 4.341 -2.558 1.00 94.06 217 ALA A C 1
ATOM 1756 O O . ALA A 1 217 ? 11.386 3.657 -3.573 1.00 94.06 217 ALA A O 1
ATOM 1757 N N . ASN A 1 218 ? 10.137 4.207 -1.788 1.00 92.81 218 ASN A N 1
ATOM 1758 C CA . ASN A 1 218 ? 9.065 3.264 -2.119 1.00 92.81 218 ASN A CA 1
ATOM 1759 C C . ASN A 1 218 ? 8.328 3.681 -3.396 1.00 92.81 218 ASN A C 1
ATOM 1761 O O . ASN A 1 218 ? 8.069 2.839 -4.253 1.00 92.81 218 ASN A O 1
ATOM 1765 N N . TYR A 1 219 ? 8.011 4.964 -3.569 1.00 96.31 219 TYR A N 1
ATOM 1766 C CA . TYR A 1 219 ? 7.329 5.420 -4.785 1.00 96.31 219 TYR A CA 1
ATOM 1767 C C . TYR A 1 219 ? 8.217 5.201 -6.010 1.00 96.31 219 TYR A C 1
ATOM 1769 O O . TYR A 1 219 ? 7.770 4.647 -7.018 1.00 96.31 219 TYR A O 1
ATOM 1777 N N . LYS A 1 220 ? 9.506 5.529 -5.878 1.00 97.81 220 LYS A N 1
ATOM 1778 C CA . LYS A 1 220 ? 10.500 5.380 -6.942 1.00 97.81 220 LYS A CA 1
ATOM 1779 C C . LYS A 1 220 ? 10.675 3.925 -7.391 1.00 97.81 220 LYS A C 1
ATOM 1781 O O . LYS A 1 220 ? 10.608 3.654 -8.588 1.00 97.81 220 LYS A O 1
ATOM 1786 N N . VAL A 1 221 ? 10.814 2.966 -6.468 1.00 97.56 221 VAL A N 1
ATOM 1787 C CA . VAL A 1 221 ? 10.992 1.548 -6.850 1.00 97.56 221 VAL A CA 1
ATOM 1788 C C . VAL A 1 221 ? 9.744 0.957 -7.516 1.00 97.56 221 VAL A C 1
ATOM 1790 O O . VAL A 1 221 ? 9.855 0.126 -8.418 1.00 97.56 221 VAL A O 1
ATOM 1793 N N . TYR A 1 222 ? 8.543 1.383 -7.113 1.00 97.81 222 TYR A N 1
ATOM 1794 C CA . TYR A 1 222 ? 7.305 0.924 -7.747 1.00 97.81 222 TYR A CA 1
ATOM 1795 C C . TYR A 1 222 ? 7.108 1.542 -9.135 1.00 97.81 222 TYR A C 1
ATOM 1797 O O . TYR A 1 222 ? 6.679 0.830 -10.046 1.00 97.81 222 TYR A O 1
ATOM 1805 N N . LEU A 1 223 ? 7.481 2.813 -9.327 1.00 98.44 223 LEU A N 1
ATOM 1806 C CA . LEU A 1 223 ? 7.522 3.428 -10.654 1.00 98.44 223 LEU A CA 1
ATOM 1807 C C . LEU A 1 223 ? 8.512 2.688 -11.563 1.00 98.44 223 LEU A C 1
ATOM 1809 O O . LEU A 1 223 ? 8.147 2.286 -12.667 1.00 98.44 223 LEU A O 1
ATOM 1813 N N . ALA A 1 224 ? 9.728 2.424 -11.073 1.00 98.38 224 ALA A N 1
ATOM 1814 C CA . ALA A 1 224 ? 10.739 1.658 -11.798 1.00 98.38 224 ALA A CA 1
ATOM 1815 C C . ALA A 1 224 ? 10.212 0.277 -12.213 1.00 98.38 224 ALA A C 1
ATOM 1817 O O . ALA A 1 224 ? 10.368 -0.130 -13.368 1.00 98.38 224 ALA A O 1
ATOM 1818 N N . GLN A 1 225 ? 9.529 -0.425 -11.303 1.00 98.00 225 GLN A N 1
ATOM 1819 C CA . GLN A 1 225 ? 8.894 -1.707 -11.596 1.00 98.00 225 GLN A CA 1
ATOM 1820 C C . GLN A 1 225 ? 7.823 -1.586 -12.691 1.00 98.00 225 GLN A C 1
ATOM 1822 O O . GLN A 1 225 ? 7.809 -2.402 -13.614 1.00 98.00 225 GLN A O 1
ATOM 1827 N N . ALA A 1 226 ? 6.933 -0.593 -12.608 1.00 97.88 226 ALA A N 1
ATOM 1828 C CA . ALA A 1 226 ? 5.872 -0.388 -13.594 1.00 97.88 226 ALA A CA 1
ATOM 1829 C C . ALA A 1 226 ? 6.440 -0.068 -14.988 1.00 97.88 226 ALA A C 1
ATOM 1831 O O . ALA A 1 226 ? 5.986 -0.640 -15.979 1.00 97.88 226 ALA A O 1
ATOM 1832 N N . LEU A 1 227 ? 7.477 0.773 -15.067 1.00 98.12 227 LEU A N 1
ATOM 1833 C CA . LEU A 1 227 ? 8.180 1.086 -16.316 1.00 98.12 227 LEU A CA 1
ATOM 1834 C C . LEU A 1 227 ? 8.846 -0.155 -16.924 1.00 98.12 227 LEU A C 1
ATOM 1836 O O . LEU A 1 227 ? 8.698 -0.404 -18.120 1.00 98.12 227 LEU A O 1
ATOM 1840 N N . ASN A 1 228 ? 9.523 -0.964 -16.105 1.00 97.44 228 ASN A N 1
ATOM 1841 C CA . ASN A 1 228 ? 10.165 -2.199 -16.558 1.00 97.44 228 ASN A CA 1
ATOM 1842 C C . ASN A 1 228 ? 9.144 -3.214 -17.097 1.00 97.44 228 ASN A C 1
ATOM 1844 O O . ASN A 1 228 ? 9.313 -3.771 -18.180 1.00 97.44 228 ASN A O 1
ATOM 1848 N N . GLU A 1 229 ? 8.052 -3.436 -16.358 1.00 96.44 229 GLU A N 1
ATOM 1849 C CA . GLU A 1 229 ? 6.975 -4.336 -16.782 1.00 96.44 229 GLU A CA 1
ATOM 1850 C C . GLU A 1 229 ? 6.286 -3.834 -18.058 1.00 96.44 229 GLU A C 1
ATOM 1852 O O . GLU A 1 229 ? 5.941 -4.640 -18.925 1.00 96.44 229 GLU A O 1
ATOM 1857 N N . ARG A 1 230 ? 6.128 -2.513 -18.209 1.00 96.00 230 ARG A N 1
ATOM 1858 C CA . ARG A 1 230 ? 5.579 -1.896 -19.420 1.00 96.00 230 ARG A CA 1
ATOM 1859 C C . ARG A 1 230 ? 6.472 -2.141 -20.626 1.00 96.00 230 ARG A C 1
ATOM 1861 O O . ARG A 1 230 ? 5.996 -2.685 -21.617 1.00 96.00 230 ARG A O 1
ATOM 1868 N N . ALA A 1 231 ? 7.754 -1.798 -20.515 1.00 96.62 231 ALA A N 1
ATOM 1869 C CA . ALA A 1 231 ? 8.733 -1.976 -21.582 1.00 96.62 231 ALA A CA 1
ATOM 1870 C C . ALA A 1 231 ? 8.829 -3.446 -22.023 1.00 96.62 231 ALA A C 1
ATOM 1872 O O . ALA A 1 231 ? 8.882 -3.739 -23.218 1.00 96.62 231 ALA A O 1
ATOM 1873 N N . PHE A 1 232 ? 8.756 -4.383 -21.072 1.00 95.69 232 PHE A N 1
ATOM 1874 C CA . PHE A 1 232 ? 8.720 -5.815 -21.367 1.00 95.69 232 PHE A CA 1
ATOM 1875 C C . PHE A 1 232 ? 7.496 -6.222 -22.188 1.00 95.69 232 PHE A C 1
ATOM 1877 O O . PHE A 1 232 ? 7.624 -6.960 -23.167 1.00 95.69 232 PHE A O 1
ATOM 1884 N N . ARG A 1 233 ? 6.308 -5.740 -21.814 1.00 94.69 233 ARG A N 1
ATOM 1885 C CA . ARG A 1 233 ? 5.069 -6.053 -22.535 1.00 94.69 233 ARG A CA 1
ATOM 1886 C C . ARG A 1 233 ? 5.043 -5.417 -23.922 1.00 94.69 233 ARG A C 1
ATOM 1888 O O . ARG A 1 233 ? 4.728 -6.122 -24.874 1.00 94.69 233 ARG A O 1
ATOM 1895 N N . GLU A 1 234 ? 5.459 -4.157 -24.045 1.00 94.69 234 GLU A N 1
ATOM 1896 C CA . GLU A 1 234 ? 5.596 -3.467 -25.337 1.00 94.69 234 GLU A CA 1
ATOM 1897 C C . GLU A 1 234 ? 6.580 -4.213 -26.258 1.00 94.69 234 GLU A C 1
ATOM 1899 O O . GLU A 1 234 ? 6.266 -4.474 -27.415 1.00 94.69 234 GLU A O 1
ATOM 1904 N N . THR A 1 235 ? 7.724 -4.670 -25.731 1.00 94.19 235 THR A N 1
ATOM 1905 C CA . THR A 1 235 ? 8.691 -5.479 -26.498 1.00 94.19 235 THR A CA 1
ATOM 1906 C C . THR A 1 235 ? 8.073 -6.779 -27.007 1.00 94.19 235 THR A C 1
ATOM 1908 O O . THR A 1 235 ? 8.290 -7.157 -28.155 1.00 94.19 235 THR A O 1
ATOM 1911 N N . LYS A 1 236 ? 7.316 -7.481 -26.154 1.00 92.88 236 LYS A N 1
ATOM 1912 C CA . LYS A 1 236 ? 6.695 -8.766 -26.502 1.00 92.88 236 LYS A CA 1
ATOM 1913 C C . LYS A 1 236 ? 5.565 -8.631 -27.520 1.00 92.88 236 LYS A C 1
ATOM 1915 O O . LYS A 1 236 ? 5.414 -9.532 -28.335 1.00 92.88 236 LYS A O 1
ATOM 1920 N N . GLN A 1 237 ? 4.779 -7.560 -27.452 1.00 92.69 237 GLN A N 1
ATOM 1921 C CA . GLN A 1 237 ? 3.656 -7.343 -28.365 1.00 92.69 237 GLN A CA 1
ATOM 1922 C C . GLN A 1 237 ? 4.119 -6.832 -29.731 1.00 92.69 237 GLN A C 1
ATOM 1924 O O . GLN A 1 237 ? 3.708 -7.371 -30.750 1.00 92.69 237 GLN A O 1
ATOM 1929 N N . GLU A 1 238 ? 5.013 -5.844 -29.752 1.00 92.81 238 GLU A N 1
ATOM 1930 C CA . GLU A 1 238 ? 5.391 -5.146 -30.987 1.00 92.81 238 GLU A CA 1
ATOM 1931 C C . GLU A 1 238 ? 6.593 -5.784 -31.697 1.00 92.81 238 GLU A C 1
ATOM 1933 O O . GLU A 1 238 ? 6.815 -5.546 -32.881 1.00 92.81 238 GLU A O 1
ATOM 1938 N N . SER A 1 239 ? 7.400 -6.578 -30.981 1.00 92.50 239 SER A N 1
ATOM 1939 C CA . SER A 1 239 ? 8.641 -7.182 -31.497 1.00 92.50 239 SER A CA 1
ATOM 1940 C C . SER A 1 239 ? 9.507 -6.184 -32.294 1.00 92.50 239 SER A C 1
ATOM 1942 O O . SER A 1 239 ? 9.854 -6.432 -33.454 1.00 92.50 239 SER A O 1
ATOM 1944 N N . PRO A 1 240 ? 9.846 -5.020 -31.704 1.00 94.06 240 PRO A N 1
ATOM 1945 C CA . PRO A 1 240 ? 10.440 -3.914 -32.440 1.00 94.06 240 PRO A CA 1
ATOM 1946 C C . PRO A 1 240 ? 11.817 -4.288 -32.994 1.00 94.06 240 PRO A C 1
ATOM 1948 O O . PRO A 1 240 ? 12.681 -4.802 -32.280 1.00 94.06 240 PRO A O 1
ATOM 1951 N N . LYS A 1 241 ? 12.067 -3.959 -34.266 1.00 93.62 241 LYS A N 1
ATOM 1952 C CA . LYS A 1 241 ? 13.383 -4.166 -34.885 1.00 93.62 241 LYS A CA 1
ATOM 1953 C C . LYS A 1 241 ? 14.445 -3.323 -34.178 1.00 93.62 241 LYS A C 1
ATOM 1955 O O . LYS A 1 241 ? 14.219 -2.140 -33.896 1.00 93.62 241 LYS A O 1
ATOM 1960 N N . ARG A 1 242 ? 15.621 -3.909 -33.935 1.00 91.50 242 ARG A N 1
ATOM 1961 C CA . ARG A 1 242 ? 16.772 -3.209 -33.344 1.00 91.50 242 ARG A CA 1
ATOM 1962 C C . ARG A 1 242 ? 17.088 -1.952 -34.159 1.00 91.50 242 ARG A C 1
ATOM 1964 O O . ARG A 1 242 ? 17.152 -2.003 -35.381 1.00 91.50 242 ARG A O 1
ATOM 1971 N N . GLY A 1 243 ? 17.260 -0.825 -33.473 1.00 90.94 243 GLY A N 1
ATOM 1972 C CA . GLY A 1 243 ? 17.538 0.473 -34.100 1.00 90.94 243 GLY A CA 1
ATOM 1973 C C . GLY A 1 243 ? 16.305 1.264 -34.554 1.00 90.94 243 GLY A C 1
ATOM 1974 O O . GLY A 1 243 ? 16.445 2.456 -34.822 1.00 90.94 243 GLY A O 1
ATOM 1975 N N . SER A 1 244 ? 15.107 0.666 -34.569 1.00 96.31 244 SER A N 1
ATOM 1976 C CA . SER A 1 244 ? 13.863 1.419 -34.787 1.00 96.31 244 SER A CA 1
ATOM 1977 C C . SER A 1 244 ? 13.606 2.424 -33.661 1.00 96.31 244 SER A C 1
ATOM 1979 O O . SER A 1 244 ? 14.099 2.271 -32.540 1.00 96.31 244 SER A O 1
ATOM 1981 N N . ASP A 1 245 ? 12.791 3.440 -33.929 1.00 96.88 245 ASP A N 1
ATOM 1982 C CA . ASP A 1 245 ? 12.457 4.446 -32.916 1.00 96.88 245 ASP A CA 1
ATOM 1983 C C . ASP A 1 245 ? 11.651 3.861 -31.754 1.00 96.88 245 ASP A C 1
ATOM 1985 O O . ASP A 1 245 ? 11.876 4.228 -30.600 1.00 96.88 245 ASP A O 1
ATOM 1989 N N . LEU A 1 246 ? 10.796 2.871 -32.028 1.00 94.00 246 LEU A N 1
ATOM 1990 C CA . LEU A 1 246 ? 10.101 2.119 -30.986 1.00 94.00 246 LEU A CA 1
ATOM 1991 C C . LEU A 1 246 ? 11.087 1.341 -30.103 1.00 94.00 246 LEU A C 1
ATOM 1993 O O . LEU A 1 246 ? 10.998 1.417 -28.877 1.00 94.00 246 LEU A O 1
ATOM 1997 N N . TYR A 1 247 ? 12.076 0.666 -30.702 1.00 95.56 247 TYR A N 1
ATOM 1998 C CA . TYR A 1 247 ? 13.144 0.000 -29.950 1.00 95.56 247 TYR A CA 1
ATOM 1999 C C . TYR A 1 247 ? 13.919 0.994 -29.072 1.00 95.56 247 TYR A C 1
ATOM 2001 O O . TYR A 1 247 ? 14.131 0.735 -27.888 1.00 95.56 247 TYR A O 1
ATOM 2009 N N . LYS A 1 248 ? 14.304 2.160 -29.614 1.00 96.69 248 LYS A N 1
ATOM 2010 C CA . LYS A 1 248 ? 14.993 3.215 -28.848 1.00 96.69 248 LYS A CA 1
ATOM 2011 C C . LYS A 1 248 ? 14.137 3.719 -27.682 1.00 96.69 248 LYS A C 1
ATOM 2013 O O . LYS A 1 248 ? 14.659 3.888 -26.580 1.00 96.69 248 LYS A O 1
ATOM 2018 N N . LYS A 1 249 ? 12.833 3.929 -27.898 1.00 96.81 249 LYS A N 1
ATOM 2019 C CA . LYS A 1 249 ? 11.884 4.372 -26.865 1.00 96.81 249 LYS A CA 1
ATOM 2020 C C . LYS A 1 249 ? 11.766 3.348 -25.737 1.00 96.81 249 LYS A C 1
ATOM 2022 O O . LYS A 1 249 ? 11.936 3.709 -24.577 1.00 96.81 249 LYS A O 1
ATOM 2027 N N . ILE A 1 250 ? 11.541 2.079 -26.070 1.00 96.56 250 ILE A N 1
ATOM 2028 C CA . ILE A 1 250 ? 11.468 0.981 -25.096 1.00 96.56 250 ILE A CA 1
ATOM 2029 C C . ILE A 1 250 ? 12.782 0.862 -24.321 1.00 96.56 250 ILE A C 1
ATOM 2031 O O . ILE A 1 250 ? 12.776 0.761 -23.094 1.00 96.56 250 ILE A O 1
ATOM 2035 N N . ARG A 1 251 ? 13.923 0.954 -25.015 1.00 96.50 251 ARG A N 1
ATOM 2036 C CA . ARG A 1 251 ? 15.238 0.921 -24.372 1.00 96.50 251 ARG A CA 1
ATOM 2037 C C . ARG A 1 251 ? 15.434 2.085 -23.401 1.00 96.50 251 ARG A C 1
ATOM 2039 O O . ARG A 1 251 ? 15.949 1.876 -22.307 1.00 96.50 251 ARG A O 1
ATOM 2046 N N . LYS A 1 252 ? 14.983 3.294 -23.754 1.00 97.50 252 LYS A N 1
ATOM 2047 C CA . LYS A 1 252 ? 14.995 4.455 -22.849 1.00 97.50 252 LYS A CA 1
ATOM 2048 C C . LYS A 1 252 ? 14.154 4.199 -21.593 1.00 97.50 252 LYS A C 1
ATOM 2050 O O . LYS A 1 252 ? 14.587 4.559 -20.504 1.00 97.50 252 LYS A O 1
ATOM 2055 N N . THR A 1 253 ? 13.000 3.545 -21.724 1.00 97.56 253 THR A N 1
ATOM 2056 C CA . THR A 1 253 ? 12.157 3.156 -20.580 1.00 97.56 253 THR A CA 1
ATOM 2057 C C . THR A 1 253 ? 12.871 2.182 -19.641 1.00 97.56 253 THR A C 1
ATOM 2059 O O . THR A 1 253 ? 12.845 2.379 -18.426 1.00 97.56 253 THR A O 1
ATOM 2062 N N . TYR A 1 254 ? 13.553 1.166 -20.183 1.00 98.12 254 TYR A N 1
ATOM 2063 C CA . TYR A 1 254 ? 14.362 0.246 -19.376 1.00 98.12 254 TYR A CA 1
ATOM 2064 C C . TYR A 1 254 ? 15.493 0.961 -18.635 1.00 98.12 254 TYR A C 1
ATOM 2066 O O . TYR A 1 254 ? 15.664 0.745 -17.439 1.00 98.12 254 TYR A O 1
ATOM 2074 N N . LEU A 1 255 ? 16.222 1.851 -19.313 1.00 98.00 255 LEU A N 1
ATOM 2075 C CA . LEU A 1 255 ? 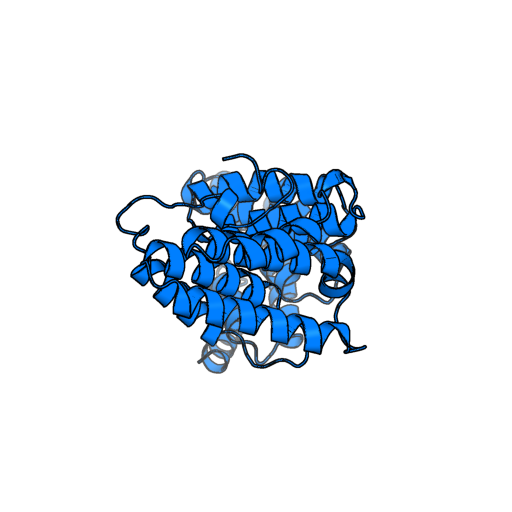17.284 2.637 -18.679 1.00 98.00 255 LEU A CA 1
ATOM 2076 C C . LEU A 1 255 ? 16.744 3.562 -17.581 1.00 98.00 255 LEU A C 1
ATOM 2078 O O . LEU A 1 255 ? 17.358 3.679 -16.526 1.00 98.00 255 LEU A O 1
ATOM 2082 N N . ALA A 1 256 ? 15.580 4.185 -17.785 1.00 98.12 256 ALA A N 1
ATOM 2083 C CA . ALA A 1 256 ? 14.946 4.999 -16.750 1.00 98.12 256 ALA A CA 1
ATOM 2084 C C . ALA A 1 256 ? 14.614 4.163 -15.503 1.00 98.12 256 ALA A C 1
ATOM 2086 O O . ALA A 1 256 ? 14.898 4.589 -14.387 1.00 98.12 256 ALA A O 1
ATOM 2087 N N . SER A 1 257 ? 14.077 2.951 -15.694 1.00 98.38 257 SER A N 1
ATOM 2088 C CA . SER A 1 257 ? 13.866 2.002 -14.597 1.00 98.38 257 SER A CA 1
ATOM 2089 C C . SER A 1 257 ? 15.183 1.647 -13.900 1.00 98.38 257 SER A C 1
ATOM 2091 O O . SER A 1 257 ? 15.268 1.763 -12.682 1.00 98.38 257 SER A O 1
ATOM 2093 N N . TYR A 1 258 ? 16.228 1.305 -14.660 1.00 98.44 258 TYR A N 1
ATOM 2094 C CA . TYR A 1 258 ? 17.566 1.005 -14.141 1.00 98.44 258 TYR A CA 1
ATOM 2095 C C . TYR A 1 258 ? 18.110 2.119 -13.244 1.00 98.44 258 TYR A C 1
ATOM 2097 O O . TYR A 1 258 ? 18.444 1.856 -12.090 1.00 98.44 258 TYR A O 1
ATOM 2105 N N . HIS A 1 259 ? 18.135 3.366 -13.721 1.00 98.19 259 HIS A N 1
ATOM 2106 C CA . HIS A 1 259 ? 18.654 4.491 -12.938 1.00 98.19 259 HIS A CA 1
ATOM 2107 C C . HIS A 1 259 ? 17.857 4.714 -11.649 1.00 98.19 259 HIS A C 1
ATOM 2109 O O . HIS A 1 259 ? 18.451 4.893 -10.589 1.00 98.19 259 HIS A O 1
ATOM 2115 N N . MET A 1 260 ? 16.528 4.583 -11.703 1.00 98.38 260 MET A N 1
ATOM 2116 C CA . MET A 1 260 ? 15.696 4.646 -10.501 1.00 98.38 260 MET A CA 1
ATOM 2117 C C . MET A 1 260 ? 16.048 3.552 -9.481 1.00 98.38 260 MET A C 1
ATOM 2119 O O . MET A 1 260 ? 16.018 3.823 -8.284 1.00 98.38 260 MET A O 1
ATOM 2123 N N . LEU A 1 261 ? 16.386 2.330 -9.914 1.00 98.25 261 LEU A N 1
ATOM 2124 C CA . LEU A 1 261 ? 16.808 1.257 -9.000 1.00 98.25 261 LEU A CA 1
ATOM 2125 C C . LEU A 1 261 ? 18.152 1.560 -8.329 1.00 98.25 261 LEU A C 1
ATOM 2127 O O . LEU A 1 261 ? 18.301 1.288 -7.137 1.00 98.25 261 LEU A O 1
ATOM 2131 N N . ILE A 1 262 ? 19.106 2.135 -9.072 1.00 97.94 262 ILE A N 1
ATOM 2132 C CA . ILE A 1 262 ? 20.386 2.584 -8.507 1.00 97.94 262 ILE A CA 1
ATOM 2133 C C . ILE A 1 262 ? 20.135 3.636 -7.422 1.00 97.94 262 ILE A C 1
ATOM 2135 O O . ILE A 1 262 ? 20.572 3.454 -6.287 1.00 97.94 262 ILE A O 1
ATOM 2139 N N . GLU A 1 263 ? 19.341 4.663 -7.735 1.00 97.12 263 GLU A N 1
ATOM 2140 C CA . GLU A 1 263 ? 18.999 5.728 -6.787 1.00 97.12 263 GLU A CA 1
ATOM 2141 C C . GLU A 1 263 ? 18.291 5.188 -5.535 1.00 97.12 263 GLU A C 1
ATOM 2143 O O . GLU A 1 263 ? 18.616 5.582 -4.420 1.00 97.12 263 GLU A O 1
ATOM 2148 N N . VAL A 1 264 ? 17.334 4.260 -5.677 1.00 96.62 264 VAL A N 1
ATOM 2149 C CA . VAL A 1 264 ? 16.644 3.654 -4.520 1.00 96.62 264 VAL A CA 1
ATOM 2150 C C . VAL A 1 264 ? 17.630 2.944 -3.596 1.00 96.62 264 VAL A C 1
ATOM 2152 O O . VAL A 1 264 ? 17.526 3.080 -2.375 1.00 96.62 264 VAL A O 1
ATOM 2155 N N . ARG A 1 265 ? 18.585 2.196 -4.160 1.00 95.19 265 ARG A N 1
ATOM 2156 C CA . ARG A 1 265 ? 19.613 1.500 -3.380 1.00 95.19 265 ARG A CA 1
ATOM 2157 C C . ARG A 1 265 ? 20.508 2.483 -2.627 1.00 95.19 265 ARG A C 1
ATOM 2159 O O . ARG A 1 265 ? 20.869 2.203 -1.492 1.00 95.19 265 ARG A O 1
ATOM 2166 N N . GLU A 1 266 ? 20.855 3.613 -3.232 1.00 94.56 266 GLU A N 1
ATOM 2167 C CA . GLU A 1 266 ? 21.653 4.663 -2.582 1.00 94.56 266 GLU A CA 1
ATOM 2168 C C . GLU A 1 266 ? 20.876 5.368 -1.466 1.00 94.56 266 GLU A C 1
ATOM 2170 O O . GLU A 1 266 ? 21.425 5.634 -0.400 1.00 94.56 266 GLU A O 1
ATOM 2175 N N . MET A 1 267 ? 19.582 5.617 -1.679 1.00 92.75 267 MET A N 1
ATOM 2176 C CA . MET A 1 267 ? 18.708 6.251 -0.691 1.00 92.75 267 MET A CA 1
ATOM 2177 C C . MET A 1 267 ? 18.425 5.352 0.518 1.00 92.75 267 MET A C 1
ATOM 2179 O O . MET A 1 267 ? 18.208 5.857 1.617 1.00 92.75 267 MET A O 1
ATOM 2183 N N . GLN A 1 268 ? 18.347 4.034 0.314 1.00 90.75 268 GLN A N 1
ATOM 2184 C CA . GLN A 1 268 ? 17.948 3.059 1.334 1.00 90.75 268 GLN A CA 1
ATOM 2185 C C . GLN A 1 268 ? 18.842 1.804 1.285 1.00 90.75 268 GLN A C 1
ATOM 2187 O O . GLN A 1 268 ? 18.356 0.698 1.022 1.00 90.75 268 GLN A O 1
ATOM 2192 N N . PRO A 1 269 ? 20.155 1.944 1.559 1.00 90.50 269 PRO A N 1
ATOM 2193 C CA . PRO A 1 269 ? 21.151 0.898 1.311 1.00 90.50 269 PRO A CA 1
ATOM 2194 C C . PRO A 1 269 ? 21.049 -0.305 2.245 1.00 90.50 269 PRO A C 1
ATOM 2196 O O . PRO A 1 269 ? 21.671 -1.325 1.962 1.00 90.50 269 PRO A O 1
ATOM 2199 N N . ASN A 1 270 ? 20.278 -0.180 3.328 1.00 88.00 270 ASN A N 1
ATOM 2200 C CA . ASN A 1 270 ? 20.124 -1.181 4.383 1.00 88.00 270 ASN A CA 1
ATOM 2201 C C . ASN A 1 270 ? 18.650 -1.562 4.605 1.00 88.00 270 ASN A C 1
ATOM 2203 O O . ASN A 1 270 ? 18.306 -2.030 5.682 1.00 88.00 270 ASN A O 1
ATOM 2207 N N . CYS A 1 271 ? 17.756 -1.300 3.643 1.00 87.12 271 CYS A N 1
ATOM 2208 C CA . CYS A 1 271 ? 16.342 -1.668 3.750 1.00 87.12 271 CYS A CA 1
ATOM 2209 C C . CYS A 1 271 ? 16.084 -2.990 3.002 1.00 87.12 271 CYS A C 1
ATOM 2211 O O . CYS A 1 271 ? 15.925 -2.955 1.774 1.00 87.12 271 CYS A O 1
ATOM 2213 N N . PRO A 1 272 ? 15.969 -4.148 3.688 1.00 88.56 272 PRO A N 1
ATOM 2214 C CA . PRO A 1 272 ? 15.838 -5.451 3.029 1.00 88.56 272 PRO A CA 1
ATOM 2215 C C . PRO A 1 272 ? 14.663 -5.519 2.052 1.00 88.56 272 PRO A C 1
ATOM 2217 O O . PRO A 1 272 ? 14.778 -6.057 0.949 1.00 88.56 272 PRO A O 1
ATOM 2220 N N . HIS A 1 273 ? 13.536 -4.897 2.417 1.00 86.69 273 HIS A N 1
ATOM 2221 C CA . HIS A 1 273 ? 12.335 -4.861 1.586 1.00 86.69 273 HIS A CA 1
ATOM 2222 C C . HIS A 1 273 ? 12.564 -4.158 0.240 1.00 86.69 273 HIS A C 1
ATOM 2224 O O . HIS A 1 273 ? 12.124 -4.644 -0.808 1.00 86.69 273 HIS A O 1
ATOM 2230 N N . LEU A 1 274 ? 13.232 -3.001 0.260 1.00 91.19 274 LEU A N 1
ATOM 2231 C CA . LEU A 1 274 ? 13.513 -2.228 -0.948 1.00 91.19 274 LEU A CA 1
ATOM 2232 C C . LEU A 1 274 ? 14.610 -2.884 -1.782 1.00 91.19 274 LEU A C 1
ATOM 2234 O O . LEU A 1 274 ? 14.459 -2.969 -2.999 1.00 91.19 274 LEU A O 1
ATOM 2238 N N . LEU A 1 275 ? 15.656 -3.408 -1.144 1.00 94.19 275 LEU A N 1
ATOM 2239 C CA . LEU A 1 275 ? 16.751 -4.103 -1.820 1.00 94.19 275 LEU A CA 1
ATOM 2240 C C . LEU A 1 275 ? 16.270 -5.369 -2.536 1.00 94.19 275 LEU A C 1
ATOM 2242 O O . LEU A 1 275 ? 16.539 -5.536 -3.726 1.00 94.19 275 LEU A O 1
ATOM 2246 N N . THR A 1 276 ? 15.459 -6.196 -1.868 1.00 94.31 276 THR A N 1
ATOM 2247 C CA . THR A 1 276 ? 14.837 -7.387 -2.473 1.00 94.31 276 THR A CA 1
ATOM 2248 C C . THR A 1 276 ? 14.005 -7.011 -3.698 1.00 94.31 276 THR A C 1
ATOM 2250 O O . THR A 1 276 ? 14.058 -7.669 -4.739 1.00 94.31 276 THR A O 1
ATOM 2253 N N . ARG A 1 277 ? 13.243 -5.912 -3.614 1.00 94.81 277 ARG A N 1
ATOM 2254 C CA . ARG A 1 277 ? 12.449 -5.428 -4.746 1.00 94.81 277 ARG A CA 1
ATOM 2255 C C . ARG A 1 277 ? 13.327 -4.902 -5.879 1.00 94.81 277 ARG A C 1
ATOM 2257 O O . ARG A 1 277 ? 13.021 -5.187 -7.034 1.00 94.81 277 ARG A O 1
ATOM 2264 N N . CYS A 1 278 ? 14.405 -4.184 -5.574 1.00 97.75 278 CYS A N 1
ATOM 2265 C CA . CYS A 1 278 ? 15.353 -3.718 -6.584 1.00 97.75 278 CYS A CA 1
ATOM 2266 C C . CYS A 1 278 ? 15.982 -4.893 -7.338 1.00 97.75 278 CYS A C 1
ATOM 2268 O O . CYS A 1 278 ? 15.951 -4.905 -8.568 1.00 97.75 278 CYS A O 1
ATOM 2270 N N . ALA A 1 279 ? 16.454 -5.915 -6.618 1.00 97.75 279 ALA A N 1
ATOM 2271 C CA . ALA A 1 279 ? 16.975 -7.146 -7.208 1.00 97.75 279 ALA A CA 1
ATOM 2272 C C . ALA A 1 279 ? 15.936 -7.823 -8.119 1.00 97.75 279 ALA A C 1
ATOM 2274 O O . ALA A 1 279 ? 16.231 -8.148 -9.269 1.00 97.75 279 ALA A O 1
ATOM 2275 N N . PHE A 1 280 ? 14.691 -7.955 -7.651 1.00 97.12 280 PHE A N 1
ATOM 2276 C CA . PHE A 1 280 ? 13.606 -8.561 -8.426 1.00 97.12 280 PHE A CA 1
ATOM 2277 C C . PHE A 1 280 ? 13.286 -7.815 -9.729 1.00 97.12 280 PHE A C 1
ATOM 2279 O O . PHE A 1 280 ? 12.992 -8.452 -10.743 1.00 97.12 280 PHE A O 1
ATOM 2286 N N . VAL A 1 281 ? 13.308 -6.478 -9.720 1.00 97.88 281 VAL A N 1
ATOM 2287 C CA . VAL A 1 281 ? 13.086 -5.686 -10.941 1.00 97.88 281 VAL A CA 1
ATOM 2288 C C . VAL A 1 281 ? 14.286 -5.813 -11.881 1.00 97.88 281 VAL A C 1
ATOM 2290 O O . VAL A 1 281 ? 14.082 -6.080 -13.065 1.00 97.88 281 VAL A O 1
ATOM 2293 N N . MET A 1 282 ? 15.515 -5.702 -11.361 1.00 98.12 282 MET A N 1
ATOM 2294 C CA . MET A 1 282 ? 16.753 -5.814 -12.143 1.00 98.12 282 MET A CA 1
ATOM 2295 C C . MET A 1 282 ? 16.867 -7.174 -12.846 1.00 98.12 282 MET A C 1
ATOM 2297 O O . MET A 1 282 ? 17.176 -7.230 -14.031 1.00 98.12 282 MET A O 1
ATOM 2301 N N . MET A 1 283 ? 16.510 -8.269 -12.166 1.00 97.38 283 MET A N 1
ATOM 2302 C CA . MET A 1 283 ? 16.503 -9.626 -12.738 1.00 97.38 283 MET A CA 1
ATOM 2303 C C . MET A 1 283 ? 15.610 -9.786 -13.975 1.00 97.38 283 MET A C 1
ATOM 2305 O O . MET A 1 283 ? 15.768 -10.741 -14.730 1.00 97.38 283 MET A O 1
ATOM 2309 N N . LYS A 1 284 ? 14.637 -8.892 -14.168 1.00 95.69 284 LYS A N 1
ATOM 2310 C CA . LYS A 1 284 ? 13.686 -8.936 -15.286 1.00 95.69 284 LYS A CA 1
ATOM 2311 C C . LYS A 1 284 ? 14.070 -8.005 -16.434 1.00 95.69 284 LYS A C 1
ATOM 2313 O O . LYS A 1 284 ? 13.262 -7.821 -17.346 1.00 95.69 284 LYS A O 1
ATOM 2318 N N . MET A 1 285 ? 15.245 -7.386 -16.372 1.00 96.62 285 MET A N 1
ATOM 2319 C CA . MET A 1 285 ? 15.747 -6.540 -17.447 1.00 96.62 285 MET A CA 1
ATOM 2320 C C . MET A 1 285 ? 16.279 -7.371 -18.624 1.00 96.62 285 MET A C 1
ATOM 2322 O O . MET A 1 285 ? 16.598 -8.552 -18.462 1.00 96.62 285 MET A O 1
ATOM 2326 N N . PRO A 1 286 ? 16.372 -6.776 -19.827 1.00 95.69 286 PRO A N 1
ATOM 2327 C CA . PRO A 1 286 ? 17.014 -7.407 -20.972 1.00 95.69 286 PRO A CA 1
ATOM 2328 C C . PRO A 1 286 ? 18.481 -7.783 -20.692 1.00 95.69 286 PRO A C 1
ATOM 2330 O O . PRO A 1 286 ? 19.136 -7.097 -19.903 1.00 95.69 286 PRO A O 1
ATOM 2333 N N . PRO A 1 287 ? 19.034 -8.808 -21.372 1.00 93.75 287 PRO A N 1
ATOM 2334 C CA . PRO A 1 287 ? 20.412 -9.262 -21.157 1.00 93.75 287 PRO A CA 1
ATOM 2335 C C . PRO A 1 287 ? 21.494 -8.186 -21.333 1.00 93.75 287 PRO A C 1
ATOM 2337 O O . PRO A 1 287 ? 22.550 -8.294 -20.726 1.00 93.75 287 PRO A O 1
ATOM 2340 N N . ASP A 1 288 ? 21.252 -7.153 -22.148 1.00 92.56 288 ASP A N 1
ATOM 2341 C CA . ASP A 1 288 ? 22.196 -6.047 -22.364 1.00 92.56 288 ASP A CA 1
ATOM 2342 C C . ASP A 1 288 ? 22.113 -4.934 -21.303 1.00 92.56 288 ASP A C 1
ATOM 2344 O O . ASP A 1 288 ? 22.893 -3.986 -21.360 1.00 92.56 288 ASP A O 1
ATOM 2348 N N . ILE A 1 289 ? 21.152 -5.010 -20.375 1.00 96.25 289 ILE A N 1
ATOM 2349 C CA . ILE A 1 289 ? 20.912 -3.999 -19.329 1.00 96.25 289 ILE A CA 1
ATOM 2350 C C . ILE A 1 289 ? 21.010 -4.606 -17.924 1.00 96.25 289 ILE A C 1
ATOM 2352 O O . ILE A 1 289 ? 21.386 -3.906 -16.989 1.00 96.25 289 ILE A O 1
ATOM 2356 N N . VAL A 1 290 ? 20.666 -5.887 -17.759 1.00 97.12 290 VAL A N 1
ATOM 2357 C CA . VAL A 1 290 ? 20.699 -6.565 -16.458 1.00 97.12 290 VAL A CA 1
ATOM 2358 C C . VAL A 1 290 ? 22.080 -6.465 -15.803 1.00 97.12 290 VAL A C 1
ATOM 2360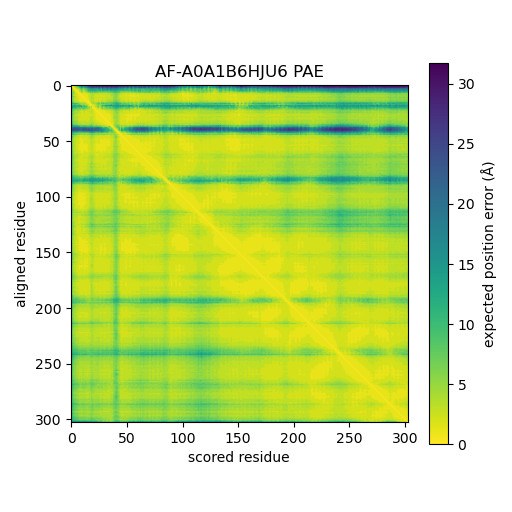 O O . VAL A 1 290 ? 23.096 -6.823 -16.395 1.00 97.12 290 VAL A O 1
ATOM 2363 N N . ASP A 1 291 ? 22.107 -6.023 -14.546 1.00 97.69 291 ASP A N 1
ATOM 2364 C CA . ASP A 1 291 ? 23.323 -5.954 -13.739 1.00 97.69 291 ASP A CA 1
ATOM 2365 C C . ASP A 1 291 ? 23.304 -7.051 -12.662 1.00 97.69 291 ASP A C 1
ATOM 2367 O O . ASP A 1 291 ? 22.675 -6.931 -11.607 1.00 97.69 291 ASP A O 1
ATOM 2371 N N . LEU A 1 292 ? 24.000 -8.157 -12.947 1.00 97.50 292 LEU A N 1
ATOM 2372 C CA . LEU A 1 292 ? 24.106 -9.303 -12.038 1.00 97.50 292 LEU A CA 1
ATOM 2373 C C . LEU A 1 292 ? 24.879 -8.974 -10.755 1.00 97.50 292 LEU A C 1
ATOM 2375 O O . LEU A 1 292 ? 24.605 -9.573 -9.713 1.00 97.50 292 LEU A O 1
ATOM 2379 N N . LYS A 1 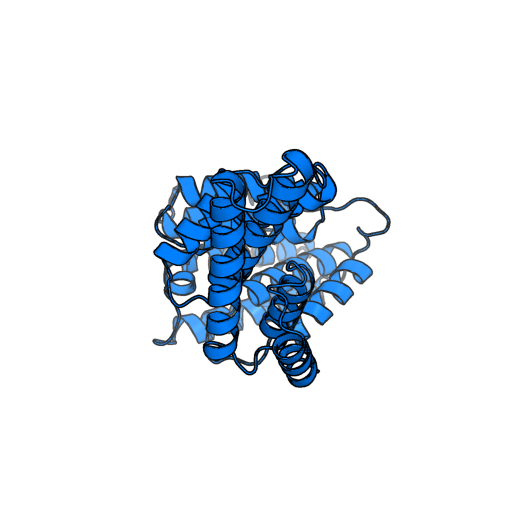293 ? 25.824 -8.026 -10.812 1.00 97.56 293 LYS A N 1
ATOM 2380 C CA . LYS A 1 293 ? 26.571 -7.576 -9.635 1.00 97.56 293 LYS A CA 1
ATOM 2381 C C . LYS A 1 293 ? 25.643 -6.790 -8.713 1.00 97.56 293 LYS A C 1
ATOM 2383 O O . LYS A 1 293 ? 25.569 -7.110 -7.531 1.00 97.56 293 LYS A O 1
ATOM 2388 N N . PHE A 1 294 ? 24.869 -5.854 -9.264 1.00 97.38 294 PHE A N 1
ATOM 2389 C CA . PHE A 1 294 ? 23.841 -5.121 -8.523 1.00 97.38 294 PHE A CA 1
ATOM 2390 C C . PHE A 1 294 ? 22.842 -6.067 -7.845 1.00 97.38 294 PHE A C 1
ATOM 2392 O O . PHE A 1 294 ? 22.542 -5.897 -6.664 1.00 97.38 294 PHE A O 1
ATOM 2399 N N . ILE A 1 295 ? 22.344 -7.077 -8.573 1.00 97.88 295 ILE A N 1
ATOM 2400 C CA . ILE A 1 295 ? 21.395 -8.063 -8.031 1.00 97.88 295 ILE A CA 1
ATOM 2401 C C . ILE A 1 295 ? 21.999 -8.783 -6.827 1.00 97.88 295 ILE A C 1
ATOM 2403 O O . ILE A 1 295 ? 21.360 -8.830 -5.777 1.00 97.88 295 ILE A O 1
ATOM 2407 N N . ARG A 1 296 ? 23.220 -9.315 -6.971 1.00 97.31 296 ARG A N 1
ATOM 2408 C CA . ARG A 1 296 ? 23.911 -10.028 -5.891 1.00 97.31 296 ARG A CA 1
ATOM 2409 C C . ARG A 1 296 ? 24.086 -9.135 -4.666 1.00 97.31 296 ARG A C 1
ATOM 2411 O O . ARG A 1 296 ? 23.660 -9.512 -3.587 1.00 97.31 296 ARG A O 1
ATOM 2418 N N . GLU A 1 297 ? 24.602 -7.922 -4.852 1.00 96.12 297 GLU A N 1
ATOM 2419 C CA . GLU A 1 297 ? 24.801 -6.964 -3.758 1.00 96.12 297 GLU A CA 1
ATOM 2420 C C . GLU A 1 297 ? 23.495 -6.607 -3.033 1.00 96.12 297 GLU A C 1
ATOM 2422 O O . GLU A 1 297 ? 23.487 -6.447 -1.814 1.00 96.12 297 GLU A O 1
ATOM 2427 N N . CYS A 1 298 ? 22.383 -6.468 -3.762 1.00 96.25 298 CYS A N 1
ATOM 2428 C CA . CYS A 1 298 ? 21.077 -6.221 -3.156 1.00 96.25 298 CYS A CA 1
ATOM 2429 C C . CYS A 1 298 ? 20.568 -7.420 -2.350 1.00 96.25 298 CYS A C 1
ATOM 2431 O O . CYS A 1 298 ? 19.986 -7.212 -1.289 1.00 96.25 298 CYS A O 1
ATOM 2433 N N . VAL A 1 299 ? 20.755 -8.645 -2.846 1.00 95.56 299 VAL A N 1
ATOM 2434 C CA . VAL A 1 299 ? 20.335 -9.868 -2.144 1.00 95.56 299 VAL A CA 1
ATOM 2435 C C . VAL A 1 299 ? 21.188 -10.092 -0.899 1.00 95.56 299 VAL A C 1
ATOM 2437 O O . VAL A 1 299 ? 20.626 -10.285 0.172 1.00 95.56 299 VAL A O 1
ATOM 2440 N N . ASP A 1 300 ? 22.513 -9.977 -1.012 1.00 94.31 300 ASP A N 1
ATOM 2441 C CA . ASP A 1 300 ? 23.446 -10.190 0.101 1.00 94.31 300 ASP A CA 1
ATOM 2442 C C . ASP A 1 300 ? 23.188 -9.220 1.264 1.00 94.31 300 ASP A C 1
ATOM 2444 O O . ASP A 1 300 ? 23.330 -9.591 2.421 1.00 94.31 300 ASP A O 1
ATOM 2448 N N . LYS A 1 301 ? 22.775 -7.980 0.970 1.00 91.31 301 LYS A N 1
ATOM 2449 C CA . LYS A 1 301 ? 22.419 -6.973 1.986 1.00 91.31 301 LYS A CA 1
ATOM 2450 C C . LYS A 1 301 ? 21.000 -7.106 2.547 1.00 91.31 301 LYS A C 1
ATOM 2452 O O . LYS A 1 301 ? 20.661 -6.400 3.495 1.00 91.31 301 LYS A O 1
ATOM 2457 N N . ALA A 1 302 ? 20.141 -7.898 1.911 1.00 87.56 302 ALA A N 1
ATOM 2458 C CA . ALA A 1 302 ? 18.755 -8.083 2.335 1.00 87.56 302 ALA A CA 1
ATOM 2459 C C . ALA A 1 302 ? 18.555 -9.312 3.240 1.00 87.56 302 ALA A C 1
ATOM 2461 O O . ALA A 1 302 ? 17.481 -9.435 3.831 1.00 87.56 302 ALA A O 1
ATOM 2462 N N . LEU A 1 303 ? 19.546 -10.206 3.308 1.00 82.25 303 LEU A N 1
ATOM 2463 C CA . LEU A 1 303 ? 19.596 -11.372 4.197 1.00 82.25 303 LEU A CA 1
ATOM 2464 C C . LEU A 1 303 ? 20.196 -10.997 5.557 1.00 82.25 303 LEU A C 1
ATOM 2466 O O . LEU A 1 303 ? 19.715 -11.569 6.559 1.00 82.25 303 LEU A O 1
#

Radius of gyration: 20.93 Å; Cα contacts (8 Å, |Δi|>4): 407; chains: 1; bounding box: 55×40×64 Å

InterPro domains:
  IPR011990 Tetratricopeptide-like helical domain superfamily [G3DSA:1.25.40.10] (1-285)

Solvent-accessible surface area (backbone atoms only — not comparable to full-atom values): 15852 Å² total; per-residue (Å²): 146,84,81,56,87,57,52,53,30,64,82,76,69,58,77,67,47,65,79,82,73,52,42,41,67,66,45,39,58,54,42,52,56,60,46,70,68,54,76,94,64,99,54,86,52,69,68,54,55,46,44,52,55,48,39,28,46,32,29,43,75,65,68,38,50,70,60,18,50,51,50,51,50,51,51,50,53,51,50,57,61,48,74,76,40,93,80,56,52,70,69,59,70,52,19,44,67,26,55,50,41,30,50,45,35,42,49,24,52,53,29,48,76,68,70,39,51,68,70,16,50,57,44,47,72,69,54,68,46,53,94,76,48,57,50,49,20,43,15,31,45,27,37,53,50,12,58,47,25,47,73,28,49,68,70,15,20,56,56,12,27,57,27,9,48,48,10,30,72,58,32,71,79,49,26,66,27,29,36,43,31,19,53,20,48,52,55,44,32,64,70,80,41,62,86,53,62,60,54,69,65,36,52,47,23,19,48,52,12,23,71,64,37,76,84,41,48,69,41,41,46,51,35,21,42,46,38,38,54,24,34,53,32,48,45,70,74,64,61,57,54,86,87,37,71,66,33,50,52,38,51,50,36,42,50,53,18,51,54,37,39,55,51,31,42,70,76,40,72,77,39,36,69,59,25,45,49,40,26,59,47,43,74,70,45,57,86,93,69,42,51,67,67,60,29,49,57,24,47,68,57,40,111